Protein AF-0000000069434907 (afdb_homodimer)

Nearest 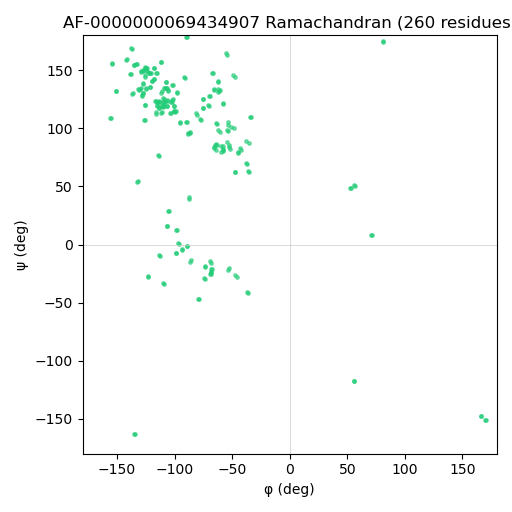PDB structures (foldseek):
  8i0w-assembly1_l  TM=5.676E-01  e=1.060E+00  Homo sapiens
  1y8c-assembly1_A  TM=4.901E-01  e=8.121E-01  Clostridium acetobutylicum ATCC 824
  2qud-assembly1_B  TM=2.904E-01  e=3.461E-01  Pseudomonas phage PP7
  4nf9-assembly2_B  TM=3.434E-01  e=2.120E+00  Homo sapiens
  7ajt-assembly1_UQ  TM=2.670E-01  e=1.244E+00  Saccharomyces cerevisiae S288C

pLDDT: mean 83.55, std 19.12, range [37.38, 98.81]

Radius of gyration: 23.55 Å; Cα contacts (8 Å, |Δi|>4): 552; chains: 2; bounding box: 62×74×70 Å

Sequence (264 aa):
MKLIIILLLALFPLCSSASNHYALVFENNTILLVLNLKCSPCDLNCANIQYQIFNKETESVISGVAKPVTTGIENNFRGYMMRNNNTFYTLIESDNENVWDMSVEEKGTQQNKDAVQKVKYQLNAIFDNGTCMKLIIILLLALFPLCSSASNHYALVFENNTILLVLNLKCSPCDLNCANIQYQIFNKETESVISGVAKPVTTGIENNFRGYMMRNNNTFYTLIESDNENVWDMSVEEKGTQQNKDAVQKVKYQLNAIFDNGTC

Solvent-accessible surface area (backbone atoms only — not comparable to full-atom values): 14812 Å² total; per-residue (Å²): 135,87,82,78,80,78,79,77,77,75,77,69,76,78,67,74,64,76,66,80,63,22,40,40,31,33,32,51,93,46,42,39,38,42,38,42,33,76,42,59,59,67,46,81,76,42,75,52,25,39,36,37,41,36,32,48,78,79,42,43,62,51,68,47,58,31,39,63,34,62,46,74,94,83,54,41,80,48,37,37,36,36,58,56,92,62,31,39,38,40,37,32,68,47,96,50,87,55,33,27,37,32,38,36,38,35,59,35,56,88,90,44,56,80,49,62,55,73,48,77,46,72,27,34,56,68,38,64,48,54,68,110,135,86,82,78,81,79,78,76,78,75,79,69,75,78,67,75,66,75,65,82,63,20,40,40,30,33,33,49,94,46,40,40,37,41,38,42,34,77,41,60,59,66,45,81,77,42,74,51,25,38,34,37,42,37,33,49,77,80,41,44,62,52,70,47,57,31,37,62,34,62,45,73,96,81,53,41,79,47,36,38,36,35,58,59,93,62,32,38,39,39,38,32,68,48,96,49,86,56,32,30,36,33,40,36,37,35,58,34,56,87,89,45,55,77,48,61,56,74,48,76,45,70,28,34,55,69,38,63,48,56,67,111

Structure (mmCIF, N/CA/C/O backbone):
data_AF-0000000069434907-model_v1
#
loop_
_entity.id
_entity.type
_entity.pdbx_description
1 polymer 'Outer membrane protein'
#
loop_
_atom_site.group_PDB
_atom_site.id
_atom_site.type_symbol
_atom_site.label_atom_id
_atom_site.label_alt_id
_atom_site.label_comp_id
_atom_site.label_asym_id
_atom_site.label_entity_id
_atom_site.label_seq_id
_atom_site.pdbx_PDB_ins_code
_atom_site.Cartn_x
_atom_site.Cartn_y
_atom_site.Cartn_z
_atom_site.occupancy
_atom_site.B_iso_or_equiv
_atom_site.auth_seq_id
_atom_site.auth_comp_id
_atom_site.auth_asym_id
_atom_site.auth_atom_id
_atom_site.pdbx_PDB_model_num
ATOM 1 N N . MET A 1 1 ? 40.594 7.516 50.344 1 40.16 1 MET A N 1
ATOM 2 C CA . MET A 1 1 ? 40.375 7.777 48.906 1 40.16 1 MET A CA 1
ATOM 3 C C . MET A 1 1 ? 39.094 7.062 48.438 1 40.16 1 MET A C 1
ATOM 5 O O . MET A 1 1 ? 39 5.84 48.531 1 40.16 1 MET A O 1
ATOM 9 N N . LYS A 1 2 ? 37.812 7.793 48.625 1 53.12 2 LYS A N 1
ATOM 10 C CA . LYS A 1 2 ? 36.469 7.398 48.219 1 53.12 2 LYS A CA 1
ATOM 11 C C . LYS A 1 2 ? 36.406 7.055 46.719 1 53.12 2 LYS A C 1
ATOM 13 O O . LYS A 1 2 ? 36.844 7.836 45.906 1 53.12 2 LYS A O 1
ATOM 18 N N . LEU A 1 3 ? 36.312 5.746 46.281 1 47.25 3 LEU A N 1
ATOM 19 C CA . LEU A 1 3 ? 36.188 5.188 44.938 1 47.25 3 LEU A CA 1
ATOM 20 C C . LEU A 1 3 ? 34.844 5.602 44.312 1 47.25 3 LEU A C 1
ATOM 22 O O . LEU A 1 3 ? 33.781 5.273 44.844 1 47.25 3 LEU A O 1
ATOM 26 N N . ILE A 1 4 ? 34.688 6.828 43.688 1 50.41 4 ILE A N 1
ATOM 27 C CA . ILE A 1 4 ? 33.562 7.277 42.906 1 50.41 4 ILE A CA 1
ATOM 28 C C . ILE A 1 4 ? 33.375 6.359 41.688 1 50.41 4 ILE A C 1
ATOM 30 O O . ILE A 1 4 ? 34.25 6.238 40.844 1 50.41 4 ILE A O 1
ATOM 34 N N . ILE A 1 5 ? 32.469 5.328 41.719 1 50.41 5 ILE A N 1
ATOM 35 C CA . ILE A 1 5 ? 31.984 4.484 40.625 1 50.41 5 ILE A CA 1
ATOM 36 C C . ILE A 1 5 ? 31.203 5.336 39.625 1 50.41 5 ILE A C 1
ATOM 38 O O . ILE A 1 5 ? 30.156 5.898 39.938 1 50.41 5 ILE A O 1
ATOM 42 N N . ILE A 1 6 ? 31.844 5.984 38.656 1 46.44 6 ILE A N 1
ATOM 43 C CA . ILE A 1 6 ? 31.188 6.648 37.531 1 46.44 6 ILE A CA 1
ATOM 44 C C . ILE A 1 6 ? 30.438 5.625 36.688 1 46.44 6 ILE A C 1
ATOM 46 O O . ILE A 1 6 ? 31.062 4.73 36.094 1 46.44 6 ILE A O 1
ATOM 50 N N . LEU A 1 7 ? 29.188 5.273 37.031 1 45.44 7 LEU A N 1
ATOM 51 C CA . LEU A 1 7 ? 28.281 4.52 36.156 1 45.44 7 LEU A CA 1
ATOM 52 C C . LEU A 1 7 ? 28.062 5.238 34.844 1 45.44 7 LEU A C 1
ATOM 54 O O . LEU A 1 7 ? 27.453 6.312 34.812 1 45.44 7 LEU A O 1
ATOM 58 N N . LEU A 1 8 ? 28.969 5.125 33.875 1 46.5 8 LEU A N 1
ATOM 59 C CA . LEU A 1 8 ? 28.781 5.582 32.5 1 46.5 8 LEU A CA 1
ATOM 60 C C . LEU A 1 8 ? 27.578 4.914 31.875 1 46.5 8 LEU A C 1
ATOM 62 O O . LEU A 1 8 ? 27.609 3.719 31.562 1 46.5 8 LEU A O 1
ATOM 66 N N . LEU A 1 9 ? 26.375 5.383 32.156 1 43.19 9 LEU A N 1
ATOM 67 C CA . LEU A 1 9 ? 25.203 4.977 31.375 1 43.19 9 LEU A CA 1
ATOM 68 C C . LEU A 1 9 ? 25.391 5.312 29.906 1 43.19 9 LEU A C 1
ATOM 70 O O . LEU A 1 9 ? 25.453 6.488 29.531 1 43.19 9 LEU A O 1
ATOM 74 N N . ALA A 1 10 ? 26.062 4.434 29.125 1 42.44 10 ALA A N 1
ATOM 75 C CA . ALA A 1 10 ? 26.109 4.531 27.656 1 42.44 10 ALA A CA 1
ATOM 76 C C . ALA A 1 10 ? 24.703 4.625 27.078 1 42.44 10 ALA A C 1
ATOM 78 O O . ALA A 1 10 ? 23.906 3.684 27.172 1 42.44 10 ALA A O 1
ATOM 79 N N . LEU A 1 11 ? 24.141 5.82 27 1 44.88 11 LEU A N 1
ATOM 80 C CA . LEU A 1 11 ? 22.953 6.023 26.188 1 44.88 11 LEU A CA 1
ATOM 81 C C . LEU A 1 11 ? 23.156 5.5 24.781 1 44.88 11 LEU A C 1
ATOM 83 O O . LEU A 1 11 ? 24 6.004 24.031 1 44.88 11 LEU A O 1
ATOM 87 N N . PHE A 1 12 ? 22.984 4.195 24.562 1 42.88 12 PHE A N 1
ATOM 88 C CA . PHE A 1 12 ? 22.906 3.666 23.203 1 42.88 12 PHE A CA 1
ATOM 89 C C . PHE A 1 12 ? 21.844 4.402 22.391 1 42.88 12 PHE A C 1
ATOM 91 O O . PHE A 1 12 ? 20.672 4.438 22.781 1 42.88 12 PHE A O 1
ATOM 98 N N . PRO A 1 13 ? 22.281 5.387 21.594 1 42.78 13 PRO A N 1
ATOM 99 C CA . PRO A 1 13 ? 21.234 5.895 20.703 1 42.78 13 PRO A CA 1
ATOM 100 C C . PRO A 1 13 ? 20.484 4.781 19.984 1 42.78 13 PRO A C 1
ATOM 102 O O . PRO A 1 13 ? 21.109 3.906 19.375 1 42.78 13 PRO A O 1
ATOM 105 N N . LEU A 1 14 ? 19.297 4.391 20.438 1 38.81 14 LEU A N 1
ATOM 106 C CA . LEU A 1 14 ? 18.422 3.652 19.547 1 38.81 14 LEU A CA 1
ATOM 107 C C . LEU A 1 14 ? 18.328 4.336 18.188 1 38.81 14 LEU A C 1
ATOM 109 O O . LEU A 1 14 ? 17.547 5.266 18 1 38.81 14 LEU A O 1
ATOM 113 N N . CYS A 1 15 ? 19.453 4.434 17.484 1 37.44 15 CYS A N 1
ATOM 114 C CA . CYS A 1 15 ? 19.266 4.754 16.062 1 37.44 15 CYS A CA 1
ATOM 115 C C . CYS A 1 15 ? 18.156 3.906 15.461 1 37.44 15 CYS A C 1
ATOM 117 O O . CYS A 1 15 ? 18.25 2.678 15.422 1 37.44 15 CYS A O 1
ATOM 119 N N . SER A 1 16 ? 16.906 4.195 15.641 1 37.56 16 SER A N 1
ATOM 120 C CA . SER A 1 16 ? 15.906 3.58 14.773 1 37.56 16 SER A CA 1
ATOM 121 C C . SER A 1 16 ? 16.422 3.443 13.344 1 37.56 16 SER A C 1
ATOM 123 O O . SER A 1 16 ? 16.641 4.445 12.656 1 37.56 16 SER A O 1
ATOM 125 N N . SER A 1 17 ? 17.406 2.555 13.125 1 39.41 17 SER A N 1
ATOM 126 C CA . SER A 1 17 ? 17.719 2.229 11.742 1 39.41 17 SER A CA 1
ATOM 127 C C . SER A 1 17 ? 16.469 2.211 10.875 1 39.41 17 SER A C 1
ATOM 129 O O . SER A 1 17 ? 15.523 1.475 11.164 1 39.41 17 SER A O 1
ATOM 131 N N . ALA A 1 18 ? 16.078 3.326 10.328 1 46.97 18 ALA A N 1
ATOM 132 C CA . ALA A 1 18 ? 15.109 3.146 9.25 1 46.97 18 ALA A CA 1
ATOM 133 C C . ALA A 1 18 ? 15.406 1.884 8.445 1 46.97 18 ALA A C 1
ATOM 135 O O . ALA A 1 18 ? 16.438 1.797 7.777 1 46.97 18 ALA A O 1
ATOM 136 N N . SER A 1 19 ? 15.336 0.661 9.039 1 50.88 19 SER A N 1
ATOM 137 C CA . SER A 1 19 ? 15.555 -0.53 8.227 1 50.88 19 SER A CA 1
ATOM 138 C C . SER A 1 19 ? 15.039 -0.331 6.805 1 50.88 19 SER A C 1
ATOM 140 O O . SER A 1 19 ? 13.969 0.24 6.602 1 50.88 19 SER A O 1
ATOM 142 N N . ASN A 1 20 ? 16 -0.232 5.914 1 62.56 20 ASN A N 1
ATOM 143 C CA . ASN A 1 20 ? 15.703 -0.129 4.492 1 62.56 20 ASN A CA 1
ATOM 144 C C . ASN A 1 20 ? 14.609 -1.105 4.07 1 62.56 20 ASN A C 1
ATOM 146 O O . ASN A 1 20 ? 14.844 -2.314 4.012 1 62.56 20 ASN A O 1
ATOM 150 N N . HIS A 1 21 ? 13.375 -0.749 4.258 1 82 21 HIS A N 1
ATOM 151 C CA . HIS A 1 21 ? 12.18 -1.522 3.932 1 82 21 HIS A CA 1
ATOM 152 C C . HIS A 1 21 ? 12.07 -1.754 2.428 1 82 21 HIS A C 1
ATOM 154 O O . HIS A 1 21 ? 12.102 -0.802 1.646 1 82 21 HIS A O 1
ATOM 160 N N . TYR A 1 22 ? 12.414 -3.053 1.964 1 92.31 22 TYR A N 1
ATOM 161 C CA . TYR A 1 22 ? 12.242 -3.383 0.555 1 92.31 22 TYR A CA 1
ATOM 162 C C . TYR A 1 22 ? 10.766 -3.598 0.228 1 92.31 22 TYR A C 1
ATOM 164 O O . TYR A 1 22 ? 10.078 -4.367 0.906 1 92.31 22 TYR A O 1
ATOM 172 N N . ALA A 1 23 ? 10.336 -2.84 -0.765 1 96.19 23 ALA A N 1
ATOM 173 C CA . ALA A 1 23 ? 8.93 -2.951 -1.144 1 96.19 23 ALA A CA 1
ATOM 174 C C . ALA A 1 23 ? 8.766 -2.939 -2.66 1 96.19 23 ALA A C 1
ATOM 176 O O . ALA A 1 23 ? 9.594 -2.379 -3.375 1 96.19 23 ALA A O 1
ATOM 177 N N . LEU A 1 24 ? 7.766 -3.668 -3.141 1 96.25 24 LEU A N 1
ATOM 178 C CA . LEU A 1 24 ? 7.316 -3.678 -4.527 1 96.25 24 LEU A CA 1
ATOM 179 C C . LEU A 1 24 ? 5.844 -3.283 -4.625 1 96.25 24 LEU A C 1
ATOM 181 O O . LEU A 1 24 ? 5.031 -3.701 -3.801 1 96.25 24 LEU A O 1
ATOM 185 N N . VAL A 1 25 ? 5.516 -2.426 -5.578 1 98.56 25 VAL A N 1
ATOM 186 C CA . VAL A 1 25 ? 4.121 -2.061 -5.809 1 98.56 25 VAL A CA 1
ATOM 187 C C . VAL A 1 25 ? 3.766 -2.268 -7.281 1 98.56 25 VAL A C 1
ATOM 189 O O . VAL A 1 25 ? 4.516 -1.856 -8.172 1 98.56 25 VAL A O 1
ATOM 192 N N . PHE A 1 26 ? 2.684 -2.943 -7.543 1 98.5 26 PHE A N 1
ATOM 193 C CA . PHE A 1 26 ? 2.152 -3.203 -8.875 1 98.5 26 PHE A CA 1
ATOM 194 C C . PHE A 1 26 ? 0.73 -2.67 -9.008 1 98.5 26 PHE A C 1
ATOM 196 O O . PHE A 1 26 ? -0.031 -2.676 -8.031 1 98.5 26 PHE A O 1
ATOM 203 N N . GLU A 1 27 ? 0.366 -2.232 -10.211 1 98.44 27 GLU A N 1
ATOM 204 C CA . GLU A 1 27 ? -1.005 -1.739 -10.297 1 98.44 27 GLU A CA 1
ATOM 205 C C . GLU A 1 27 ? -1.538 -1.849 -11.727 1 98.44 27 GLU A C 1
ATOM 207 O O . GLU A 1 27 ? -0.763 -1.96 -12.68 1 98.44 27 GLU A O 1
ATOM 212 N N . ASN A 1 28 ? -2.766 -1.918 -11.945 1 97.94 28 ASN A N 1
ATOM 213 C CA . ASN A 1 28 ? -3.537 -1.527 -13.117 1 97.94 28 ASN A CA 1
ATOM 214 C C . ASN A 1 28 ? -4.797 -0.76 -12.734 1 97.94 28 ASN A C 1
ATOM 216 O O . ASN A 1 28 ? -4.887 -0.222 -11.633 1 97.94 28 ASN A O 1
ATOM 220 N N . ASN A 1 29 ? -5.742 -0.624 -13.562 1 96.88 29 ASN A N 1
ATOM 221 C CA . ASN A 1 29 ? -6.93 0.179 -13.297 1 96.88 29 ASN A CA 1
ATOM 222 C C . ASN A 1 29 ? -7.793 -0.449 -12.203 1 96.88 29 ASN A C 1
ATOM 224 O O . ASN A 1 29 ? -8.594 0.238 -11.57 1 96.88 29 ASN A O 1
ATOM 228 N N . THR A 1 30 ? -7.656 -1.759 -11.938 1 97.56 30 THR A N 1
ATOM 229 C CA . THR A 1 30 ? -8.562 -2.49 -11.055 1 97.56 30 THR A CA 1
ATOM 230 C C . THR A 1 30 ? -7.867 -2.873 -9.758 1 97.56 30 THR A C 1
ATOM 232 O O . THR A 1 30 ? -8.484 -2.852 -8.688 1 97.56 30 THR A O 1
ATOM 235 N N . ILE A 1 31 ? -6.539 -3.143 -9.883 1 98.25 31 ILE A N 1
ATOM 236 C CA . ILE A 1 31 ? -5.832 -3.777 -8.773 1 98.25 31 ILE A CA 1
ATOM 237 C C . ILE A 1 31 ? -4.625 -2.932 -8.383 1 98.25 31 ILE A C 1
ATOM 239 O O . ILE A 1 31 ? -3.898 -2.436 -9.25 1 98.25 31 ILE A O 1
ATOM 243 N N . LEU A 1 32 ? -4.418 -2.703 -7.164 1 98.81 32 LEU A N 1
ATO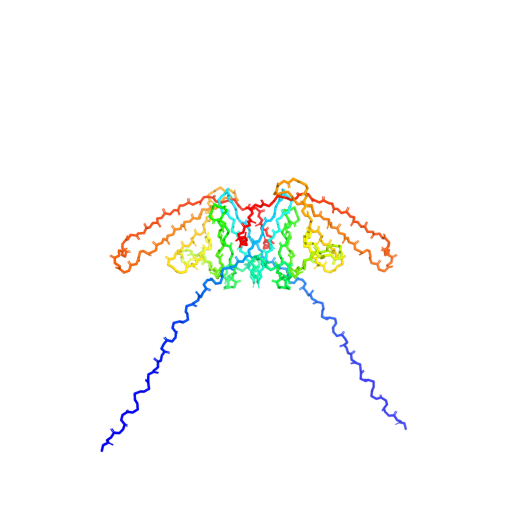M 244 C CA . LEU A 1 32 ? -3.158 -2.273 -6.562 1 98.81 32 LEU A CA 1
ATOM 245 C C . LEU A 1 32 ? -2.609 -3.346 -5.629 1 98.81 32 LEU A C 1
ATOM 247 O O . LEU A 1 32 ? -3.32 -3.82 -4.738 1 98.81 32 LEU A O 1
ATOM 251 N N . LEU A 1 33 ? -1.373 -3.838 -5.863 1 98.81 33 LEU A N 1
ATOM 252 C CA . LEU A 1 33 ? -0.695 -4.844 -5.059 1 98.81 33 LEU A CA 1
ATOM 253 C C . LEU A 1 33 ? 0.554 -4.266 -4.402 1 98.81 33 LEU A C 1
ATOM 255 O O . LEU A 1 33 ? 1.423 -3.721 -5.082 1 98.81 33 LEU A O 1
ATOM 259 N N . VAL A 1 34 ? 0.601 -4.273 -3.107 1 98.62 34 VAL A N 1
ATOM 260 C CA . VAL A 1 34 ? 1.78 -3.869 -2.35 1 98.62 34 VAL A CA 1
ATOM 261 C C . VAL A 1 34 ? 2.432 -5.098 -1.718 1 98.62 34 VAL A C 1
ATOM 263 O O . VAL A 1 34 ? 1.771 -5.871 -1.02 1 98.62 34 VAL A O 1
ATOM 266 N N . LEU A 1 35 ? 3.711 -5.344 -1.999 1 97.31 35 LEU A N 1
ATOM 267 C CA . LEU A 1 35 ? 4.531 -6.363 -1.354 1 97.31 35 LEU A CA 1
ATOM 268 C C . LEU A 1 35 ? 5.594 -5.723 -0.463 1 97.31 35 LEU A C 1
ATOM 270 O O . LEU A 1 35 ? 6.367 -4.879 -0.919 1 97.31 35 LEU A O 1
ATOM 274 N N . ASN A 1 36 ? 5.539 -6.027 0.791 1 96.44 36 ASN A N 1
ATOM 275 C CA . ASN A 1 36 ? 6.578 -5.633 1.734 1 96.44 36 ASN A CA 1
ATOM 276 C C . ASN A 1 36 ? 7.488 -6.805 2.09 1 96.44 36 ASN A C 1
ATOM 278 O O . ASN A 1 36 ? 7.047 -7.766 2.725 1 96.44 36 ASN A O 1
ATOM 282 N N . LEU A 1 37 ? 8.672 -6.664 1.667 1 93.88 37 LEU A N 1
ATOM 283 C CA . LEU A 1 37 ? 9.641 -7.738 1.896 1 93.88 37 LEU A CA 1
ATOM 284 C C . LEU A 1 37 ? 10.547 -7.41 3.074 1 93.88 37 LEU A C 1
ATOM 286 O O . LEU A 1 37 ? 11.242 -6.395 3.061 1 93.88 37 LEU A O 1
ATOM 290 N N . LYS A 1 38 ? 10.461 -8.172 4.105 1 89.81 38 LYS A N 1
ATOM 291 C CA . LYS A 1 38 ? 11.289 -7.969 5.285 1 89.81 38 LYS A CA 1
ATOM 292 C C . LYS A 1 38 ? 12.625 -8.695 5.152 1 89.81 38 LYS A C 1
ATOM 294 O O . LYS A 1 38 ? 13.031 -9.438 6.051 1 89.81 38 LYS A O 1
ATOM 299 N N . CYS A 1 39 ? 13.148 -8.672 4.012 1 87.12 39 CYS A N 1
ATOM 300 C CA . CYS A 1 39 ? 14.445 -9.25 3.686 1 87.12 39 CYS A CA 1
ATOM 301 C C . CYS A 1 39 ? 15.25 -8.312 2.787 1 87.12 39 CYS A C 1
ATOM 303 O O . CYS A 1 39 ? 14.719 -7.309 2.305 1 87.12 39 CYS A O 1
ATOM 305 N N . SER A 1 40 ? 16.531 -8.672 2.652 1 81.5 40 SER A N 1
ATOM 306 C CA . SER A 1 40 ? 17.359 -7.941 1.703 1 81.5 40 SER A CA 1
ATOM 307 C C . SER A 1 40 ? 16.828 -8.094 0.279 1 81.5 40 SER A C 1
ATOM 309 O O . SER A 1 40 ? 16.344 -9.156 -0.098 1 81.5 40 SER A O 1
ATOM 311 N N . PRO A 1 41 ? 16.906 -6.926 -0.499 1 77.31 41 PRO A N 1
ATOM 312 C CA . PRO A 1 41 ? 16.453 -6.996 -1.888 1 77.31 41 PRO A CA 1
ATOM 313 C C . PRO A 1 41 ? 17.125 -8.125 -2.674 1 77.31 41 PRO A C 1
ATOM 315 O O . PRO A 1 41 ? 16.562 -8.625 -3.648 1 77.31 41 PRO A O 1
ATOM 318 N N . CYS A 1 42 ? 18.234 -8.57 -2.244 1 79.62 42 CYS A N 1
ATOM 319 C CA . CYS A 1 42 ? 18.969 -9.562 -3.016 1 79.62 42 CYS A CA 1
ATOM 320 C C . CYS A 1 42 ? 18.672 -10.977 -2.518 1 79.62 42 CYS A C 1
ATOM 322 O O . CYS A 1 42 ? 19.172 -11.953 -3.082 1 79.62 42 CYS A O 1
ATOM 324 N N . ASP A 1 43 ? 17.828 -11.102 -1.525 1 83.31 43 ASP A N 1
ATOM 325 C CA . ASP A 1 43 ? 17.469 -12.414 -0.99 1 83.31 43 ASP A CA 1
ATOM 326 C C . ASP A 1 43 ? 16.266 -13 -1.746 1 83.31 43 ASP A C 1
ATOM 328 O O . ASP A 1 43 ? 15.117 -12.719 -1.408 1 83.31 43 ASP A O 1
ATOM 332 N N . LEU A 1 44 ? 16.531 -13.82 -2.707 1 77.44 44 LEU A N 1
ATOM 333 C CA . LEU A 1 44 ? 15.5 -14.406 -3.557 1 77.44 44 LEU A CA 1
ATOM 334 C C . LEU A 1 44 ? 14.656 -15.406 -2.771 1 77.44 44 LEU A C 1
ATOM 336 O O . LEU A 1 44 ? 13.586 -15.812 -3.23 1 77.44 44 LEU A O 1
ATOM 340 N N . ASN A 1 45 ? 15.141 -15.82 -1.579 1 79.69 45 ASN A N 1
ATOM 341 C CA . ASN A 1 45 ? 14.414 -16.766 -0.745 1 79.69 45 ASN A CA 1
ATOM 342 C C . ASN A 1 45 ? 13.781 -16.094 0.46 1 79.69 45 ASN A C 1
ATOM 344 O O . ASN A 1 45 ? 13.602 -16.703 1.511 1 79.69 45 ASN A O 1
ATOM 348 N N . CYS A 1 46 ? 13.469 -14.883 0.273 1 85.19 46 CYS A N 1
ATOM 349 C CA . CYS A 1 46 ? 12.852 -14.156 1.379 1 85.19 46 CYS A CA 1
ATOM 350 C C . CYS A 1 46 ? 11.57 -14.844 1.826 1 85.19 46 CYS A C 1
ATOM 352 O O . CYS A 1 46 ? 10.641 -15.023 1.029 1 85.19 46 CYS A O 1
ATOM 354 N N . ALA A 1 47 ? 11.516 -15.219 3.029 1 82.44 47 ALA A N 1
ATOM 355 C CA . ALA A 1 47 ? 10.359 -15.945 3.545 1 82.44 47 ALA A CA 1
ATOM 356 C C . ALA A 1 47 ? 9.406 -15.008 4.285 1 82.44 47 ALA A C 1
ATOM 358 O O . ALA A 1 47 ? 8.32 -15.422 4.703 1 82.44 47 ALA A O 1
ATOM 359 N N . ASN A 1 48 ? 9.727 -13.797 4.512 1 93.19 48 ASN A N 1
ATOM 360 C CA . ASN A 1 48 ? 8.883 -12.859 5.246 1 93.19 48 ASN A CA 1
ATOM 361 C C . ASN A 1 48 ? 8.383 -11.734 4.348 1 93.19 48 ASN A C 1
ATOM 363 O O . ASN A 1 48 ? 8.938 -10.633 4.352 1 93.19 48 ASN A O 1
ATOM 367 N N . ILE A 1 49 ? 7.422 -12.117 3.566 1 95.81 49 ILE A N 1
ATOM 368 C CA . ILE A 1 49 ? 6.812 -11.164 2.646 1 95.81 49 ILE A CA 1
ATOM 369 C C . ILE A 1 49 ? 5.344 -10.953 3.014 1 95.81 49 ILE A C 1
ATOM 371 O O . ILE A 1 49 ? 4.602 -11.922 3.195 1 95.81 49 ILE A 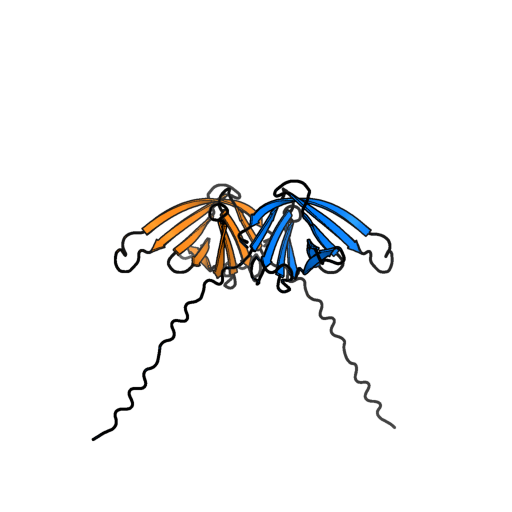O 1
ATOM 375 N N . GLN A 1 50 ? 4.938 -9.703 3.273 1 96.88 50 GLN A N 1
ATOM 376 C CA . GLN A 1 50 ? 3.537 -9.352 3.486 1 96.88 50 GLN A CA 1
ATOM 377 C C . GLN A 1 50 ? 2.934 -8.719 2.238 1 96.88 50 GLN A C 1
ATOM 379 O O . GLN A 1 50 ? 3.582 -7.906 1.571 1 96.88 50 GLN A O 1
ATOM 384 N N . TYR A 1 51 ? 1.686 -9.133 1.916 1 97.81 51 TYR A N 1
ATOM 385 C CA . TYR A 1 51 ? 1.036 -8.508 0.769 1 97.81 51 TYR A CA 1
ATOM 386 C C . TYR A 1 51 ? -0.231 -7.777 1.191 1 97.81 51 TYR A C 1
ATOM 388 O O . TYR A 1 51 ? -0.841 -8.117 2.209 1 97.81 51 TYR A O 1
ATOM 396 N N . GLN A 1 52 ? -0.59 -6.766 0.481 1 98.12 52 GLN A N 1
ATOM 397 C CA . GLN A 1 52 ? -1.927 -6.18 0.432 1 98.12 52 GLN A CA 1
ATOM 398 C C . GLN A 1 52 ? -2.414 -6.043 -1.008 1 98.12 52 GLN A C 1
ATOM 400 O O . GLN A 1 52 ? -1.684 -5.551 -1.871 1 98.12 52 GLN A O 1
ATOM 405 N N . ILE A 1 53 ? -3.584 -6.535 -1.283 1 98.31 53 ILE A N 1
ATOM 406 C CA . ILE A 1 53 ? -4.223 -6.363 -2.584 1 98.31 53 ILE A CA 1
ATOM 407 C C . ILE A 1 53 ? -5.473 -5.5 -2.436 1 98.31 53 ILE A C 1
ATOM 409 O O . ILE A 1 53 ? -6.387 -5.84 -1.68 1 98.31 53 ILE A O 1
ATOM 413 N N . PHE A 1 54 ? -5.457 -4.371 -3.07 1 98.06 54 PHE A N 1
ATOM 414 C CA . PHE A 1 54 ? -6.594 -3.457 -3.125 1 98.06 54 PHE A CA 1
ATOM 415 C C . PHE A 1 54 ? -7.363 -3.629 -4.43 1 98.06 54 PHE A C 1
ATOM 417 O O . PHE A 1 54 ? -6.805 -3.455 -5.516 1 98.06 54 PHE A O 1
ATOM 424 N N . ASN A 1 55 ? -8.586 -4.082 -4.367 1 97.5 55 ASN A N 1
ATOM 425 C CA . ASN A 1 55 ? -9.461 -4.105 -5.531 1 97.5 55 ASN A CA 1
ATOM 426 C C . ASN A 1 55 ? -10.266 -2.812 -5.656 1 97.5 55 ASN A C 1
ATOM 428 O O . ASN A 1 55 ? -11.195 -2.58 -4.887 1 97.5 55 ASN A O 1
ATOM 432 N N . LYS A 1 56 ? -9.852 -2.027 -6.59 1 96.94 56 LYS A N 1
ATOM 433 C CA . LYS A 1 56 ? -10.414 -0.691 -6.754 1 96.94 56 LYS A CA 1
ATOM 434 C C . LYS A 1 56 ? -11.867 -0.764 -7.227 1 96.94 56 LYS A C 1
ATOM 436 O O . LYS A 1 56 ? -12.641 0.17 -7.008 1 96.94 56 LYS A O 1
ATOM 441 N N . GLU A 1 57 ? -12.234 -1.827 -7.84 1 95 57 GLU A N 1
ATOM 442 C CA . GLU A 1 57 ? -13.586 -1.995 -8.367 1 95 57 GLU A CA 1
ATOM 443 C C . GLU A 1 57 ? -14.562 -2.379 -7.262 1 95 57 GLU A C 1
ATOM 445 O O . GLU A 1 57 ? -15.633 -1.782 -7.141 1 95 57 GLU A O 1
ATOM 450 N N . THR A 1 58 ? -14.219 -3.309 -6.445 1 93.44 58 THR A N 1
ATOM 451 C CA . THR A 1 58 ? -15.125 -3.785 -5.406 1 93.44 58 THR A CA 1
ATOM 452 C C . THR A 1 58 ? -14.883 -3.037 -4.094 1 93.44 58 THR A C 1
ATOM 454 O O . THR A 1 58 ? -15.586 -3.262 -3.109 1 93.44 58 THR A O 1
ATOM 457 N N . GLU A 1 59 ? -13.82 -2.125 -4.113 1 92.81 59 GLU A N 1
ATOM 458 C CA . GLU A 1 59 ? -13.43 -1.394 -2.91 1 92.81 59 GLU A CA 1
ATOM 459 C C . GLU A 1 59 ? -13.195 -2.342 -1.738 1 92.81 59 GLU A C 1
ATOM 461 O O . GLU A 1 59 ? -13.727 -2.137 -0.647 1 92.81 59 GLU A O 1
ATOM 466 N N . SER A 1 60 ? -12.438 -3.359 -1.98 1 94.69 60 SER A N 1
ATOM 467 C CA . SER A 1 60 ? -12.062 -4.328 -0.956 1 94.69 60 SER A CA 1
ATOM 468 C C . SER A 1 60 ? -10.547 -4.48 -0.866 1 94.69 60 SER A C 1
ATOM 470 O O . SER A 1 60 ? -9.836 -4.234 -1.841 1 94.69 60 SER A O 1
ATOM 472 N N . VAL A 1 61 ? -10.133 -4.828 0.274 1 96 61 VAL A N 1
ATOM 473 C CA . VAL A 1 61 ? -8.711 -5.043 0.484 1 96 61 VAL A CA 1
ATOM 474 C C . VAL A 1 61 ? -8.484 -6.367 1.209 1 96 61 VAL A C 1
ATOM 476 O O . VAL A 1 61 ? -9.234 -6.711 2.129 1 96 61 VAL A O 1
ATOM 479 N N . ILE A 1 62 ? -7.543 -7.188 0.747 1 96.06 62 ILE A N 1
ATOM 480 C CA . ILE A 1 62 ? -7.113 -8.414 1.416 1 96.06 62 ILE A CA 1
ATOM 481 C C . ILE A 1 62 ? -5.621 -8.336 1.722 1 96.06 62 ILE A C 1
ATOM 483 O O . ILE A 1 62 ? -4.879 -7.625 1.043 1 96.06 62 ILE A O 1
ATOM 487 N N . SER A 1 63 ? -5.211 -8.914 2.742 1 96.62 63 SER A N 1
ATOM 488 C CA . SER A 1 63 ? -3.812 -8.906 3.158 1 96.62 63 SER A CA 1
ATOM 489 C C . SER A 1 63 ? -3.402 -10.258 3.738 1 96.62 63 SER A C 1
ATOM 491 O O . SER A 1 63 ? -4.254 -11.062 4.109 1 96.62 63 SER A O 1
ATOM 493 N N . GLY A 1 64 ? -2.137 -10.547 3.764 1 96.19 64 GLY A N 1
ATOM 494 C CA . GLY A 1 64 ? -1.583 -11.781 4.285 1 96.19 64 GLY A CA 1
ATOM 495 C C . GLY A 1 64 ? -0.106 -11.953 3.982 1 96.19 64 GLY A C 1
ATOM 496 O O . GLY A 1 64 ? 0.63 -10.969 3.889 1 96.19 64 GLY A O 1
ATOM 497 N N . VAL A 1 65 ? 0.289 -13.195 3.869 1 96.69 65 VAL A N 1
ATOM 498 C CA . VAL A 1 65 ? 1.688 -13.523 3.623 1 96.69 65 VAL A CA 1
ATOM 499 C C . VAL A 1 65 ? 1.86 -14.016 2.186 1 96.69 65 VAL A C 1
ATOM 501 O O . VAL A 1 65 ? 0.983 -14.695 1.646 1 96.69 65 VAL A O 1
ATOM 504 N N . ALA A 1 66 ? 2.969 -13.57 1.579 1 97.06 66 ALA A N 1
ATOM 505 C CA . ALA A 1 66 ? 3.328 -14.031 0.239 1 97.06 66 ALA A CA 1
ATOM 506 C C . ALA A 1 66 ? 4.59 -14.891 0.272 1 97.06 66 ALA A C 1
ATOM 508 O O . ALA A 1 66 ? 5.352 -14.844 1.238 1 97.06 66 ALA A O 1
ATOM 509 N N . LYS A 1 67 ? 4.734 -15.711 -0.729 1 95 67 LYS A N 1
ATOM 510 C CA . LYS A 1 67 ? 5.918 -16.547 -0.891 1 95 67 LYS A CA 1
ATOM 511 C C . LYS A 1 67 ? 6.508 -16.406 -2.289 1 95 67 LYS A C 1
ATOM 513 O O . LYS A 1 67 ? 5.777 -16.203 -3.26 1 95 67 LYS A O 1
ATOM 518 N N . PRO A 1 68 ? 7.824 -16.547 -2.361 1 93.5 68 PRO A N 1
ATOM 519 C CA . PRO A 1 68 ? 8.406 -16.547 -3.705 1 93.5 68 PRO A CA 1
ATOM 520 C C . PRO A 1 68 ? 7.996 -17.75 -4.535 1 93.5 68 PRO A C 1
ATOM 522 O O . PRO A 1 68 ? 7.758 -18.828 -3.98 1 93.5 68 PRO A O 1
ATOM 525 N N . VAL A 1 69 ? 7.883 -17.578 -5.816 1 93.94 69 VAL A N 1
ATOM 526 C CA . VAL A 1 69 ? 7.691 -18.656 -6.781 1 93.94 69 VAL A CA 1
ATOM 527 C C . VAL A 1 69 ? 9.008 -18.938 -7.496 1 93.94 69 VAL A C 1
ATOM 529 O O . VAL A 1 69 ? 9.602 -18.062 -8.117 1 93.94 69 VAL A O 1
ATOM 532 N N . THR A 1 70 ? 9.438 -20.156 -7.395 1 91.25 70 THR A N 1
ATOM 533 C CA . THR A 1 70 ? 10.664 -20.562 -8.07 1 91.25 70 THR A CA 1
ATOM 534 C C . THR A 1 70 ? 10.398 -21.766 -8.984 1 91.25 70 THR A C 1
ATOM 536 O O . THR A 1 70 ? 9.422 -22.5 -8.789 1 91.25 70 THR A O 1
ATOM 539 N N . THR A 1 71 ? 11.227 -21.812 -10.078 1 89.69 71 THR A N 1
ATOM 540 C CA . THR A 1 71 ? 11.047 -22.922 -11.016 1 89.69 71 THR A CA 1
ATOM 541 C C . THR A 1 71 ? 12.383 -23.547 -11.383 1 89.69 71 THR A C 1
ATOM 543 O O . THR A 1 71 ? 13.43 -22.906 -11.281 1 89.69 71 THR A O 1
ATOM 546 N N . GLY A 1 72 ? 12.266 -24.812 -11.781 1 88.94 72 GLY A N 1
ATOM 547 C CA . GLY A 1 72 ? 13.43 -25.531 -12.289 1 88.94 72 GLY A CA 1
ATOM 548 C C . GLY A 1 72 ? 14.32 -26.078 -11.188 1 88.94 72 GLY A C 1
ATOM 549 O O . GLY A 1 72 ? 14.086 -25.812 -10.008 1 88.94 72 GLY A O 1
ATOM 550 N N . ILE A 1 73 ? 15.359 -26.859 -11.508 1 88.94 73 ILE A N 1
ATOM 551 C CA . ILE A 1 73 ? 16.312 -27.484 -10.594 1 88.94 73 ILE A CA 1
ATOM 552 C C . ILE A 1 73 ? 17.188 -26.406 -9.945 1 88.94 73 ILE A C 1
ATOM 554 O O . ILE A 1 73 ? 17.578 -26.547 -8.781 1 88.94 73 ILE A O 1
ATOM 558 N N . GLU A 1 74 ? 17.359 -25.281 -10.578 1 87.56 74 GLU A N 1
ATOM 559 C CA . GLU A 1 74 ? 18.188 -24.188 -10.109 1 87.56 74 GLU A CA 1
ATOM 560 C C . GLU A 1 74 ? 17.406 -23.219 -9.227 1 87.56 74 GLU A C 1
ATOM 562 O O . GLU A 1 74 ? 17.953 -22.266 -8.695 1 87.56 74 GLU A O 1
ATOM 567 N N . ASN A 1 75 ? 16.125 -23.422 -9 1 86.81 75 ASN A N 1
ATOM 568 C CA . ASN A 1 75 ? 15.258 -22.562 -8.195 1 86.81 75 ASN A CA 1
ATOM 569 C C . ASN A 1 75 ? 15.273 -21.125 -8.695 1 86.81 75 ASN A C 1
ATOM 571 O O . ASN A 1 75 ? 15.461 -20.188 -7.91 1 86.81 75 ASN A O 1
ATOM 575 N N . ASN A 1 76 ? 15.039 -21.031 -9.969 1 89.31 76 ASN A N 1
ATOM 576 C CA . ASN A 1 76 ? 14.992 -19.703 -10.57 1 89.31 76 ASN A CA 1
ATOM 577 C C . ASN A 1 76 ? 13.758 -18.922 -10.117 1 89.31 76 ASN A C 1
ATOM 579 O O . ASN A 1 76 ? 12.633 -19.422 -10.234 1 89.31 76 ASN A O 1
ATOM 583 N N . PHE A 1 77 ? 14.031 -17.719 -9.625 1 91.19 77 PHE A N 1
ATOM 584 C CA . PHE A 1 77 ? 12.938 -16.859 -9.18 1 91.19 77 PHE A CA 1
ATOM 585 C C . PHE A 1 77 ? 12.055 -16.453 -10.359 1 91.19 77 PHE A C 1
ATOM 587 O O . PHE A 1 77 ? 12.562 -16.031 -11.398 1 91.19 77 PHE A O 1
ATOM 594 N N . ARG A 1 78 ? 10.703 -16.578 -10.164 1 92.56 78 ARG A N 1
ATOM 595 C CA . ARG A 1 78 ? 9.773 -16.188 -11.227 1 92.56 78 ARG A CA 1
ATOM 596 C C . ARG A 1 78 ? 8.789 -15.133 -10.734 1 92.56 78 ARG A C 1
ATOM 598 O O . ARG A 1 78 ? 8.234 -14.375 -11.531 1 92.56 78 ARG A O 1
ATOM 605 N N . GLY A 1 79 ? 8.523 -15.141 -9.445 1 95.56 79 GLY A N 1
ATOM 606 C CA . GLY A 1 79 ? 7.512 -14.219 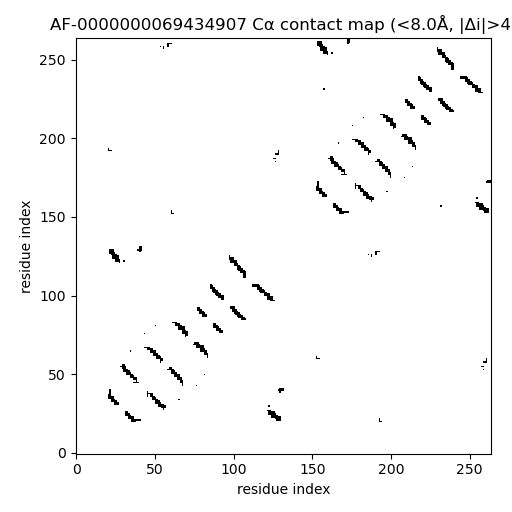-8.945 1 95.56 79 GLY A CA 1
ATOM 607 C C . GLY A 1 79 ? 7.059 -14.539 -7.531 1 95.56 79 GLY A C 1
ATOM 608 O O . GLY A 1 79 ? 7.863 -14.969 -6.699 1 95.56 79 GLY A O 1
ATOM 609 N N . TYR A 1 80 ? 5.785 -14.25 -7.258 1 96.56 80 TYR A N 1
ATOM 610 C CA . TYR A 1 80 ? 5.238 -14.383 -5.914 1 96.56 80 TYR A CA 1
ATOM 611 C C . TYR A 1 80 ? 3.871 -15.055 -5.945 1 96.56 80 TYR A C 1
ATOM 613 O O . TYR A 1 80 ? 3.123 -14.914 -6.914 1 96.56 80 TYR A O 1
ATOM 621 N N . MET A 1 81 ? 3.549 -15.68 -4.844 1 97.19 81 MET A N 1
ATOM 622 C CA . MET A 1 81 ? 2.24 -16.297 -4.652 1 97.19 81 MET A CA 1
ATOM 623 C C . MET A 1 81 ? 1.619 -15.859 -3.33 1 97.19 81 MET A C 1
ATOM 625 O O . MET A 1 81 ? 2.307 -15.789 -2.311 1 97.19 81 MET A O 1
ATOM 629 N N . MET A 1 82 ? 0.347 -15.516 -3.414 1 97.5 82 MET A N 1
ATOM 630 C CA . MET A 1 82 ? -0.461 -15.125 -2.262 1 97.5 82 MET A CA 1
ATOM 631 C C . MET A 1 82 ? -1.717 -15.984 -2.162 1 97.5 82 MET A C 1
ATOM 633 O O . MET A 1 82 ? -2.24 -16.453 -3.178 1 97.5 82 MET A O 1
ATOM 637 N N . ARG A 1 83 ? -2.133 -16.109 -0.96 1 96.31 83 ARG A N 1
ATOM 638 C CA . ARG A 1 83 ? -3.361 -16.875 -0.747 1 96.31 83 ARG A CA 1
ATOM 639 C C . ARG A 1 83 ? -4.273 -16.156 0.25 1 96.31 83 ARG A C 1
ATOM 641 O O . ARG A 1 83 ? -3.818 -15.703 1.3 1 96.31 83 ARG A O 1
ATOM 648 N N . ASN A 1 84 ? -5.504 -16.047 -0.189 1 95.25 84 ASN A N 1
ATOM 649 C CA . ASN A 1 84 ? -6.574 -15.594 0.694 1 95.25 84 ASN A CA 1
ATOM 650 C C . ASN A 1 84 ? -7.742 -16.578 0.708 1 95.25 84 ASN A C 1
ATOM 652 O O . ASN A 1 84 ? -8.508 -16.656 -0.255 1 95.25 84 ASN A O 1
ATOM 656 N N . ASN A 1 85 ? -7.852 -17.297 1.842 1 92.5 85 ASN A N 1
ATOM 657 C CA . ASN A 1 85 ? -8.844 -18.359 1.922 1 92.5 85 ASN A CA 1
ATOM 658 C C . ASN A 1 85 ? -8.664 -19.375 0.791 1 92.5 85 ASN A C 1
ATOM 660 O O . ASN A 1 85 ? -7.598 -19.969 0.642 1 92.5 85 ASN A O 1
ATOM 664 N N . ASN A 1 86 ? -9.711 -19.531 -0.136 1 92.25 86 ASN A N 1
ATOM 665 C CA . ASN A 1 86 ? -9.648 -20.531 -1.191 1 92.25 86 ASN A CA 1
ATOM 666 C C . ASN A 1 86 ? -9.195 -19.938 -2.518 1 92.25 86 ASN A C 1
ATOM 668 O O . ASN A 1 86 ? -9.281 -20.578 -3.562 1 92.25 86 ASN A O 1
ATOM 672 N N . THR A 1 87 ? -8.703 -18.734 -2.441 1 95.06 87 THR A N 1
ATOM 673 C CA . THR A 1 87 ? -8.289 -18.062 -3.662 1 95.06 87 THR A CA 1
ATOM 674 C C . THR A 1 87 ? -6.773 -17.906 -3.703 1 95.06 87 THR A C 1
ATOM 676 O O . THR A 1 87 ? -6.164 -17.453 -2.732 1 95.06 87 THR A O 1
ATOM 679 N N . PHE A 1 88 ? -6.16 -18.266 -4.836 1 96.56 88 PHE A N 1
ATOM 680 C CA . PHE A 1 88 ? -4.727 -18.141 -5.051 1 96.56 88 PHE A CA 1
ATOM 681 C C . PHE A 1 88 ? -4.422 -17.031 -6.051 1 96.56 88 PHE A C 1
ATOM 683 O O . PHE A 1 88 ? -5.062 -16.938 -7.098 1 96.56 88 PHE A O 1
ATOM 690 N N . TYR A 1 89 ? -3.451 -16.219 -5.703 1 97.94 89 TYR A N 1
ATOM 691 C CA . TYR A 1 89 ? -2.938 -15.156 -6.562 1 97.94 89 TYR A CA 1
ATOM 692 C C . TYR A 1 89 ? -1.48 -15.414 -6.934 1 97.94 89 TYR A C 1
ATOM 694 O O . TYR A 1 89 ? -0.603 -15.398 -6.066 1 97.94 89 TYR A O 1
ATOM 702 N N . THR A 1 90 ? -1.215 -15.664 -8.18 1 97.94 90 THR A N 1
ATOM 703 C CA . THR A 1 90 ? 0.148 -15.898 -8.641 1 97.94 90 THR A CA 1
ATOM 704 C C . THR A 1 90 ? 0.628 -14.758 -9.531 1 97.94 90 THR A C 1
ATOM 706 O O . THR A 1 90 ? 0.035 -14.477 -10.57 1 97.94 90 THR A O 1
ATOM 709 N N . LEU A 1 91 ? 1.654 -14.078 -9.148 1 98.38 91 LEU A N 1
ATOM 710 C CA . LEU A 1 91 ? 2.264 -12.961 -9.859 1 98.38 91 LEU A CA 1
ATOM 711 C C . LEU A 1 91 ? 3.59 -13.375 -10.492 1 98.38 91 LEU A C 1
ATOM 713 O O . LEU A 1 91 ? 4.535 -13.727 -9.781 1 98.38 91 LEU A O 1
ATOM 717 N N . ILE A 1 92 ? 3.65 -13.273 -11.836 1 97.19 92 ILE A N 1
ATOM 718 C CA . ILE A 1 92 ? 4.832 -13.734 -12.57 1 97.19 92 ILE A CA 1
ATOM 719 C C . ILE A 1 92 ? 5.332 -12.617 -13.484 1 97.19 92 ILE A C 1
ATOM 721 O O . ILE A 1 92 ? 4.535 -11.93 -14.125 1 97.19 92 ILE A O 1
ATOM 725 N N . GLU A 1 93 ? 6.617 -12.477 -13.531 1 94.19 93 GLU A N 1
ATOM 726 C CA . GLU A 1 93 ? 7.203 -11.5 -14.445 1 94.19 93 GLU A CA 1
ATOM 727 C C . GLU A 1 93 ? 6.875 -11.836 -15.898 1 94.19 93 GLU A C 1
ATOM 729 O O . GLU A 1 93 ? 6.926 -13 -16.297 1 94.19 93 GLU A O 1
ATOM 734 N N . SER A 1 94 ? 6.457 -10.797 -16.609 1 94.38 94 SER A N 1
ATOM 735 C CA . SER A 1 94 ? 6.184 -10.977 -18.031 1 94.38 94 SER A CA 1
ATOM 736 C C . SER A 1 94 ? 7.43 -10.703 -18.875 1 94.38 94 SER A C 1
ATOM 738 O O . SER A 1 94 ? 8.5 -10.406 -18.328 1 94.38 94 SER A O 1
ATOM 740 N N . ASP A 1 95 ? 7.289 -10.875 -20.219 1 90.88 95 ASP A N 1
ATOM 741 C CA . ASP A 1 95 ? 8.406 -10.625 -21.125 1 90.88 95 ASP A CA 1
ATOM 742 C C . ASP A 1 95 ? 8.656 -9.125 -21.281 1 90.88 95 ASP A C 1
ATOM 744 O O . ASP A 1 95 ? 9.742 -8.711 -21.688 1 90.88 95 ASP A O 1
ATOM 748 N N . ASN A 1 96 ? 7.688 -8.32 -20.953 1 92.19 96 ASN A N 1
ATOM 749 C CA . ASN A 1 96 ? 7.793 -6.867 -21.062 1 92.19 96 ASN A CA 1
ATOM 750 C C . ASN A 1 96 ? 8.305 -6.242 -19.766 1 92.19 96 ASN A C 1
ATOM 752 O O . ASN A 1 96 ? 7.926 -6.672 -18.672 1 92.19 96 ASN A O 1
ATOM 756 N N . GLU A 1 97 ? 9.094 -5.234 -19.969 1 91.31 97 GLU A N 1
ATOM 757 C CA . GLU A 1 97 ? 9.672 -4.555 -18.812 1 91.31 97 GLU A CA 1
ATOM 758 C C . GLU A 1 97 ? 8.594 -3.941 -17.922 1 91.31 97 GLU A C 1
ATOM 760 O O . GLU A 1 97 ? 7.633 -3.352 -18.422 1 91.31 97 GLU A O 1
ATOM 765 N N . ASN A 1 98 ? 8.641 -4.141 -16.719 1 94.06 98 ASN A N 1
ATOM 766 C CA . ASN A 1 98 ? 7.82 -3.543 -15.664 1 94.06 98 ASN A CA 1
ATOM 767 C C . ASN A 1 98 ? 6.383 -4.055 -15.719 1 94.06 98 ASN A C 1
ATOM 769 O O . ASN A 1 98 ? 5.48 -3.453 -15.125 1 94.06 98 ASN A O 1
ATOM 773 N N . VAL A 1 99 ? 6.16 -5.066 -16.578 1 97.56 99 VAL A N 1
ATOM 774 C CA . VAL A 1 99 ? 4.836 -5.668 -16.656 1 97.56 99 VAL A CA 1
ATOM 775 C C . VAL A 1 99 ? 4.852 -7.051 -16.016 1 97.56 99 VAL A C 1
ATOM 777 O O . VAL A 1 99 ? 5.789 -7.828 -16.219 1 97.56 99 VAL A O 1
ATOM 780 N N . TRP A 1 100 ? 3.883 -7.32 -15.227 1 97.94 100 TRP A N 1
ATOM 781 C CA . TRP A 1 100 ? 3.742 -8.609 -14.562 1 97.94 100 TRP A CA 1
ATOM 782 C C . TRP A 1 100 ? 2.359 -9.203 -14.805 1 97.94 100 TRP A C 1
ATOM 784 O O . TRP A 1 100 ? 1.382 -8.469 -14.969 1 97.94 100 TRP A O 1
ATOM 794 N N . ASP A 1 101 ? 2.316 -10.453 -14.812 1 98 101 ASP A N 1
ATOM 795 C CA . ASP A 1 101 ? 1.058 -11.164 -15 1 98 101 ASP A CA 1
ATOM 796 C C . ASP A 1 101 ? 0.571 -11.781 -13.695 1 98 101 ASP A C 1
ATOM 798 O O . ASP A 1 101 ? 1.297 -12.547 -13.055 1 98 101 ASP A O 1
ATOM 802 N N . MET A 1 102 ? -0.632 -11.438 -13.32 1 98 102 MET A N 1
ATOM 803 C CA . MET A 1 102 ? -1.233 -12.047 -12.133 1 98 102 MET A CA 1
ATOM 804 C C . MET A 1 102 ? -2.377 -12.977 -12.523 1 98 102 MET A C 1
ATOM 806 O O . MET A 1 102 ? -3.273 -12.586 -13.273 1 98 102 MET A O 1
ATOM 810 N N . SER A 1 103 ? -2.312 -14.172 -12.086 1 97.12 103 SER A N 1
ATOM 811 C CA . SER A 1 103 ? -3.404 -15.125 -12.227 1 97.12 103 SER A CA 1
ATOM 812 C C . SER A 1 103 ? -4.117 -15.352 -10.898 1 97.12 103 SER A C 1
ATOM 814 O O . SER A 1 103 ? -3.475 -15.492 -9.859 1 97.12 103 SER A O 1
ATOM 816 N N . VAL A 1 104 ? -5.441 -15.305 -10.961 1 96.69 104 VAL A N 1
ATOM 817 C CA . VAL A 1 104 ? -6.277 -15.547 -9.789 1 96.69 104 VAL A CA 1
ATOM 818 C C . VAL A 1 104 ? -7.078 -16.828 -9.977 1 96.69 104 VAL A C 1
ATOM 820 O O . VAL A 1 104 ? -7.809 -16.969 -10.961 1 96.69 104 VAL A O 1
ATOM 823 N N . GLU A 1 105 ? -6.918 -17.719 -9.062 1 94.94 105 GLU A N 1
ATOM 824 C CA . GLU A 1 105 ? -7.598 -19 -9.125 1 94.94 105 GLU A CA 1
ATOM 825 C C . GLU A 1 105 ? -8.391 -19.281 -7.852 1 94.94 105 GLU A C 1
ATOM 827 O O . GLU A 1 105 ? -7.84 -19.203 -6.75 1 94.94 105 GLU A O 1
ATOM 832 N N . GLU A 1 106 ? -9.68 -19.453 -8.023 1 91.06 106 GLU A N 1
ATOM 833 C CA . GLU A 1 106 ? -10.516 -19.844 -6.895 1 91.06 106 GLU A CA 1
ATOM 834 C C . GLU A 1 106 ? -10.828 -21.328 -6.93 1 91.06 106 GLU A C 1
ATOM 836 O O . GLU A 1 106 ? -11.328 -21.844 -7.938 1 91.06 106 GLU A O 1
ATOM 841 N N . LYS A 1 107 ? -10.414 -22.031 -5.891 1 81.81 107 LYS A N 1
ATOM 842 C CA . LYS A 1 107 ? -10.719 -23.469 -5.805 1 81.81 107 LYS A CA 1
ATOM 843 C C . LYS A 1 107 ? -12.133 -23.688 -5.281 1 81.81 107 LYS A C 1
ATOM 845 O O . LYS A 1 107 ? -12.57 -23.016 -4.344 1 81.81 107 LYS A O 1
ATOM 850 N N . GLY A 1 108 ? -13.094 -24.234 -6.129 1 68.31 108 GLY A N 1
ATOM 851 C CA . GLY A 1 108 ? -14.469 -24.531 -5.77 1 68.31 108 GLY A CA 1
ATOM 852 C C . GLY A 1 108 ? -14.594 -25.328 -4.484 1 68.31 108 GLY A C 1
ATOM 853 O O . GLY A 1 108 ? -13.602 -25.891 -4.004 1 68.31 108 GLY A O 1
ATOM 854 N N . THR A 1 109 ? -15.688 -25 -3.781 1 63.47 109 THR A N 1
ATOM 855 C CA . THR A 1 109 ? -16.047 -25.797 -2.615 1 63.47 109 THR A CA 1
ATOM 856 C C . THR A 1 109 ? -16.188 -27.266 -2.992 1 63.47 109 THR A C 1
ATOM 858 O O . THR A 1 109 ? -16.172 -27.609 -4.176 1 63.47 109 THR A O 1
ATOM 861 N N . GLN A 1 110 ? -16.188 -28.156 -1.866 1 57.44 110 GLN A N 1
ATOM 862 C CA . GLN A 1 110 ? -16.359 -29.594 -1.988 1 57.44 110 GLN A CA 1
ATOM 863 C C . GLN A 1 110 ? -17.359 -29.953 -3.084 1 57.44 110 GLN A C 1
ATOM 865 O O . GLN A 1 110 ? -17.188 -30.938 -3.791 1 57.44 110 GLN A O 1
ATOM 870 N N . GLN A 1 111 ? -18.375 -29.219 -3.146 1 56.66 111 GLN A N 1
ATOM 871 C CA . GLN A 1 111 ? -19.438 -29.703 -4.023 1 56.66 111 GLN A CA 1
ATOM 872 C C . GLN A 1 111 ? -19.062 -29.5 -5.492 1 56.66 111 GLN A C 1
ATOM 874 O O . GLN A 1 111 ? -19.516 -30.25 -6.355 1 56.66 111 GLN A O 1
ATOM 879 N N . ASN A 1 112 ? -18.266 -28.516 -5.824 1 55.75 112 ASN A N 1
ATOM 880 C CA . ASN A 1 112 ? -17.828 -28.359 -7.207 1 55.75 112 ASN A CA 1
ATOM 881 C C . ASN A 1 112 ? -16.312 -28.125 -7.301 1 55.75 112 ASN A C 1
ATOM 883 O O . ASN A 1 112 ? -15.875 -27.016 -7.621 1 55.75 112 ASN A O 1
ATOM 887 N N . LYS A 1 113 ? -15.617 -28.969 -6.742 1 57.09 113 LYS A N 1
ATOM 888 C CA . LYS A 1 113 ? -14.164 -28.953 -6.609 1 57.09 113 LYS A CA 1
ATOM 889 C C . LYS A 1 113 ? -13.492 -28.594 -7.938 1 57.09 113 LYS A C 1
ATOM 891 O O . LYS A 1 113 ? -12.375 -28.094 -7.957 1 57.09 113 LYS A O 1
ATOM 896 N N . ASP A 1 114 ? -14.219 -28.953 -8.961 1 56.38 114 ASP A N 1
ATOM 897 C CA . ASP A 1 114 ? -13.531 -28.891 -10.242 1 56.38 114 ASP A CA 1
ATOM 898 C C . ASP A 1 114 ? -13.617 -27.484 -10.844 1 56.38 114 ASP A C 1
ATOM 900 O O . ASP A 1 114 ? -12.969 -27.188 -11.852 1 56.38 114 ASP A O 1
ATOM 904 N N . ALA A 1 115 ? -14.5 -26.719 -10.25 1 56.81 115 ALA A N 1
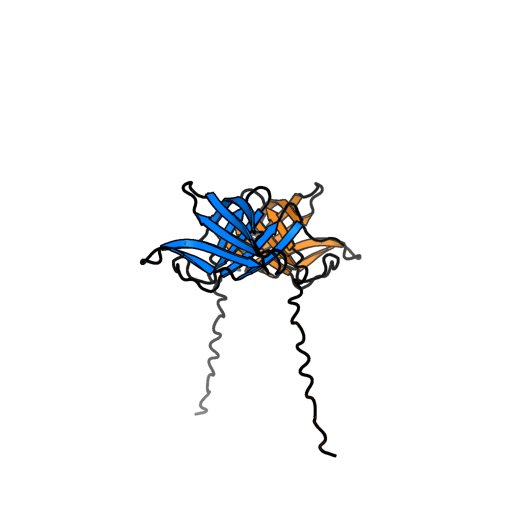ATOM 905 C CA . ALA A 1 115 ? -14.695 -25.453 -10.93 1 56.81 115 ALA A CA 1
ATOM 906 C C . ALA A 1 115 ? -13.68 -24.406 -10.469 1 56.81 115 ALA A C 1
ATOM 908 O O . ALA A 1 115 ? -13.562 -24.141 -9.266 1 56.81 115 ALA A O 1
ATOM 909 N N . VAL A 1 116 ? -12.578 -24.281 -11.273 1 64.69 116 VAL A N 1
ATOM 910 C CA . VAL A 1 116 ? -11.594 -23.234 -11.023 1 64.69 116 VAL A CA 1
ATOM 911 C C . VAL A 1 116 ? -11.891 -22.016 -11.891 1 64.69 116 VAL A C 1
ATOM 913 O O . VAL A 1 116 ? -11.977 -22.125 -13.117 1 64.69 116 VAL A O 1
ATOM 916 N N . GLN A 1 117 ? -12.438 -20.938 -11.297 1 72.31 117 GLN A N 1
ATOM 917 C CA . GLN A 1 117 ? -12.484 -19.672 -12.016 1 72.31 117 GLN A CA 1
ATOM 918 C C . GLN A 1 117 ? -11.117 -19 -12.047 1 72.31 117 GLN A C 1
ATOM 920 O O . GLN A 1 117 ? -10.438 -18.906 -11.016 1 72.31 117 GLN A O 1
ATOM 925 N N . LYS A 1 118 ? -10.727 -18.906 -13.312 1 85 118 LYS A N 1
ATOM 926 C CA . LYS A 1 118 ? -9.422 -18.281 -13.477 1 85 118 LYS A CA 1
ATOM 927 C C . LYS A 1 118 ? -9.562 -16.906 -14.125 1 85 118 LYS A C 1
ATOM 929 O O . LYS A 1 118 ? -10.266 -16.75 -15.125 1 85 118 LYS A O 1
ATOM 934 N N . VAL A 1 119 ? -9.07 -15.898 -13.445 1 92.44 119 VAL A N 1
ATOM 935 C CA . VAL A 1 119 ? -8.977 -14.555 -14 1 92.44 119 VAL A CA 1
ATOM 936 C C . VAL A 1 119 ? -7.516 -14.117 -14.062 1 92.44 119 VAL A C 1
ATOM 938 O O . VAL A 1 119 ? -6.715 -14.492 -13.203 1 92.44 119 VAL A O 1
ATOM 941 N N . LYS A 1 120 ? -7.211 -13.391 -15.164 1 95.44 120 LYS A N 1
ATOM 942 C CA . LYS A 1 120 ? -5.844 -12.914 -15.328 1 95.44 120 LYS A CA 1
ATOM 943 C C . LYS A 1 120 ? -5.793 -11.391 -15.398 1 95.44 120 LYS A C 1
ATOM 945 O O . LYS A 1 120 ? -6.656 -10.766 -16.016 1 95.44 120 LYS A O 1
ATOM 950 N N . TYR A 1 121 ? -4.816 -10.875 -14.797 1 97.06 121 TYR A N 1
ATOM 951 C CA . TYR A 1 121 ? -4.539 -9.445 -14.852 1 97.06 121 TYR A CA 1
ATOM 952 C C . TYR A 1 121 ? -3.111 -9.188 -15.32 1 97.06 121 TYR A C 1
ATOM 954 O O . TYR A 1 121 ? -2.201 -9.961 -15.016 1 97.06 121 TYR A O 1
ATOM 962 N N . GLN A 1 122 ? -2.939 -8.125 -16.047 1 97.94 122 GLN A N 1
ATOM 963 C CA . GLN A 1 122 ? -1.612 -7.559 -16.266 1 97.94 122 GLN A CA 1
ATOM 964 C C . GLN A 1 122 ? -1.393 -6.328 -15.383 1 97.94 122 GLN A C 1
ATOM 966 O O . GLN A 1 122 ? -2.221 -5.414 -15.375 1 97.94 122 GLN A O 1
ATOM 971 N N . LEU A 1 123 ? -0.365 -6.367 -14.633 1 98.5 123 LEU A N 1
ATOM 972 C CA . LEU A 1 123 ? -0.045 -5.27 -13.727 1 98.5 123 LEU A CA 1
ATOM 973 C C . LEU A 1 123 ? 1.27 -4.605 -14.117 1 98.5 123 LEU A C 1
ATOM 975 O O . LEU A 1 123 ? 2.197 -5.277 -14.57 1 98.5 123 LEU A O 1
ATOM 979 N N . ASN A 1 124 ? 1.369 -3.295 -13.883 1 98.19 124 ASN A N 1
ATOM 980 C CA . ASN A 1 124 ? 2.621 -2.562 -14.047 1 98.19 124 ASN A CA 1
ATOM 981 C C . ASN A 1 124 ? 3.338 -2.381 -12.711 1 98.19 124 ASN A C 1
ATOM 983 O O . ASN A 1 124 ? 2.717 -2.014 -11.711 1 98.19 124 ASN A O 1
ATOM 987 N N . ALA A 1 125 ? 4.617 -2.723 -12.75 1 97.5 125 ALA A N 1
ATOM 988 C CA . ALA A 1 125 ? 5.426 -2.354 -11.586 1 97.5 125 ALA A CA 1
ATOM 989 C C . ALA A 1 125 ? 5.629 -0.843 -11.516 1 97.5 125 ALA A C 1
ATOM 991 O O . ALA A 1 125 ? 6.23 -0.252 -12.422 1 97.5 125 ALA A O 1
ATOM 992 N N . ILE A 1 126 ? 5.164 -0.219 -10.422 1 97.12 126 ILE A N 1
ATOM 993 C CA . ILE A 1 126 ? 5.254 1.236 -10.367 1 97.12 126 ILE A CA 1
ATOM 994 C C . ILE A 1 126 ? 6.234 1.654 -9.273 1 97.12 126 ILE A C 1
ATOM 996 O O . ILE A 1 126 ? 6.566 2.834 -9.148 1 97.12 126 ILE A O 1
ATOM 1000 N N . PHE A 1 127 ? 6.66 0.704 -8.484 1 97 127 PHE A N 1
ATOM 1001 C CA . PHE A 1 127 ? 7.633 0.973 -7.426 1 97 127 PHE A CA 1
ATOM 1002 C C . PHE A 1 127 ? 8.477 -0.264 -7.141 1 97 127 PHE A C 1
ATOM 1004 O O . PHE A 1 127 ? 7.941 -1.364 -6.988 1 97 127 PHE A O 1
ATOM 1011 N N . ASP A 1 128 ? 9.727 -0.135 -7.07 1 94.5 128 ASP A N 1
ATOM 1012 C CA . ASP A 1 128 ? 10.719 -1.148 -6.738 1 94.5 128 ASP A CA 1
ATOM 1013 C C . ASP A 1 128 ? 11.992 -0.509 -6.188 1 94.5 128 ASP A C 1
ATOM 1015 O O . ASP A 1 128 ? 12.766 0.098 -6.934 1 94.5 128 ASP A O 1
ATOM 1019 N N . ASN A 1 129 ? 12.188 -0.72 -4.844 1 92.94 129 ASN A N 1
ATOM 1020 C CA . ASN A 1 129 ? 13.391 -0.095 -4.301 1 92.94 129 ASN A CA 1
ATOM 1021 C C . ASN A 1 129 ? 14.477 -1.129 -3.998 1 92.94 129 ASN A C 1
ATOM 1023 O O . ASN A 1 129 ? 15.375 -0.874 -3.199 1 92.94 129 ASN A O 1
ATOM 1027 N N . GLY A 1 130 ? 14.18 -2.26 -4.613 1 86.94 130 GLY A N 1
ATOM 1028 C CA . GLY A 1 130 ? 15.148 -3.324 -4.414 1 86.94 130 GLY A CA 1
ATOM 1029 C C . GLY A 1 130 ? 16.391 -3.164 -5.266 1 86.94 130 GLY A C 1
ATOM 1030 O O . GLY A 1 130 ? 16.297 -2.961 -6.48 1 86.94 130 GLY A O 1
ATOM 1031 N N . THR A 1 131 ? 17.547 -2.809 -4.73 1 77.5 131 THR A N 1
ATOM 1032 C CA . THR A 1 131 ? 18.812 -2.848 -5.445 1 77.5 131 THR A CA 1
ATOM 1033 C C . THR A 1 131 ? 19.734 -3.926 -4.867 1 77.5 131 THR A C 1
ATOM 1035 O O . THR A 1 131 ? 19.938 -3.986 -3.654 1 77.5 131 THR A O 1
ATOM 1038 N N . CYS A 1 132 ? 19.922 -4.883 -5.73 1 73.31 132 CYS A N 1
ATOM 1039 C CA . CYS A 1 132 ? 20.906 -5.879 -5.316 1 73.31 132 CYS A CA 1
ATOM 1040 C C . CYS A 1 132 ? 22.328 -5.379 -5.555 1 73.31 132 CYS A C 1
ATOM 1042 O O . CYS A 1 132 ? 22.562 -4.602 -6.48 1 73.31 132 CYS A O 1
ATOM 1044 N N . MET B 1 1 ? -21.75 -46.906 38.75 1 39.44 1 MET B N 1
ATOM 1045 C CA . MET B 1 1 ? -22.125 -45.938 37.75 1 39.44 1 MET B CA 1
ATOM 1046 C C . MET B 1 1 ? -20.906 -45.062 37.344 1 39.44 1 MET B C 1
ATOM 1048 O O . MET B 1 1 ? -20.359 -44.344 38.188 1 39.44 1 MET B O 1
ATOM 1052 N N . LYS B 1 2 ? -19.953 -45.688 36.406 1 53.38 2 LYS B N 1
ATOM 1053 C CA . LYS B 1 2 ? -18.75 -45.062 35.844 1 53.38 2 LYS B CA 1
ATOM 1054 C C . LYS B 1 2 ? -19.094 -43.75 35.188 1 53.38 2 LYS B C 1
ATOM 1056 O O . LYS B 1 2 ? -19.969 -43.688 34.312 1 53.38 2 LYS B O 1
ATOM 1061 N N . LEU B 1 3 ? -18.844 -42.531 35.781 1 46.91 3 LEU B N 1
ATOM 1062 C CA . LEU B 1 3 ? -19 -41.156 35.312 1 46.91 3 LEU B CA 1
ATOM 1063 C C . LEU B 1 3 ? -18.078 -40.875 34.125 1 46.91 3 LEU B C 1
ATOM 1065 O O . LEU B 1 3 ? -16.859 -40.969 34.281 1 46.91 3 LEU B O 1
ATOM 1069 N N . ILE B 1 4 ? -18.438 -41.25 32.875 1 50.12 4 ILE B N 1
ATOM 1070 C CA . ILE B 1 4 ? -17.734 -40.875 31.656 1 50.12 4 ILE B CA 1
ATOM 1071 C C . ILE B 1 4 ? -17.766 -39.344 31.484 1 50.12 4 ILE B C 1
ATOM 1073 O O . ILE B 1 4 ? -18.844 -38.75 31.391 1 50.12 4 ILE B O 1
ATOM 1077 N N . ILE B 1 5 ? -16.703 -38.562 31.859 1 51.34 5 ILE B N 1
ATOM 1078 C CA . ILE B 1 5 ? -16.438 -37.156 31.609 1 51.34 5 ILE B CA 1
ATOM 1079 C C . ILE B 1 5 ? -16.234 -36.906 30.109 1 51.34 5 ILE B C 1
ATOM 1081 O O . ILE B 1 5 ? -15.289 -37.438 29.516 1 51.34 5 ILE B O 1
ATOM 1085 N N . ILE B 1 6 ? -17.266 -36.719 29.312 1 46.62 6 ILE B N 1
ATOM 1086 C CA . ILE B 1 6 ? -17.156 -36.312 27.922 1 46.62 6 ILE B CA 1
ATOM 1087 C C . ILE B 1 6 ? -16.547 -34.906 27.859 1 46.62 6 ILE B C 1
ATOM 1089 O O . ILE B 1 6 ? -17.141 -33.938 28.359 1 46.62 6 ILE B O 1
ATOM 1093 N N . LEU B 1 7 ? -15.227 -34.781 27.844 1 44.97 7 LEU B N 1
ATOM 1094 C CA . LEU B 1 7 ? -14.531 -33.562 27.531 1 44.97 7 LEU B CA 1
ATOM 1095 C C . LEU B 1 7 ? -14.914 -33.062 26.141 1 44.97 7 LEU B C 1
ATOM 1097 O O . LEU B 1 7 ? -14.586 -33.688 25.141 1 44.97 7 LEU B O 1
ATOM 1101 N N . LEU B 1 8 ? -16.016 -32.375 25.984 1 46.31 8 LEU B N 1
ATOM 1102 C CA . LEU B 1 8 ? -16.406 -31.672 24.766 1 46.31 8 LEU B CA 1
ATOM 1103 C C . LEU B 1 8 ? -15.352 -30.625 24.406 1 46.31 8 LEU B C 1
ATOM 1105 O O . LEU B 1 8 ? -15.227 -29.609 25.078 1 46.31 8 LEU B O 1
ATOM 1109 N N . LEU B 1 9 ? -14.266 -31.047 23.797 1 42.69 9 LEU B N 1
ATOM 1110 C CA . LEU B 1 9 ? -13.367 -30.078 23.172 1 42.69 9 LEU B CA 1
ATOM 1111 C C . LEU B 1 9 ? -14.094 -29.266 22.094 1 42.69 9 LEU B C 1
ATOM 1113 O O . LEU B 1 9 ? -14.5 -29.812 21.078 1 42.69 9 LEU B O 1
ATOM 1117 N N . ALA B 1 10 ? -14.797 -28.156 22.469 1 43.41 10 ALA B N 1
ATOM 1118 C CA . ALA B 1 10 ? -15.352 -27.188 21.531 1 43.41 10 ALA B CA 1
ATOM 1119 C C . ALA B 1 10 ? -14.281 -26.641 20.594 1 43.41 10 ALA B C 1
ATOM 1121 O O . ALA B 1 10 ? -13.328 -26 21.031 1 43.41 10 ALA B O 1
ATOM 1122 N N . LEU B 1 11 ? -14.07 -27.328 19.469 1 45.5 11 LEU B N 1
ATOM 1123 C CA . LEU B 1 11 ? -13.281 -26.703 18.406 1 45.5 11 LEU B CA 1
ATOM 1124 C C . LEU B 1 11 ? -13.844 -25.328 18.047 1 45.5 11 LEU B C 1
ATOM 1126 O O . LEU B 1 11 ? -14.977 -25.219 17.578 1 45.5 11 LEU B O 1
ATOM 1130 N N . PHE B 1 12 ? -13.484 -24.312 18.781 1 42.72 12 PHE B N 1
ATOM 1131 C CA . PHE B 1 12 ? -13.766 -22.938 18.359 1 42.72 12 PHE B CA 1
ATOM 1132 C C . PHE B 1 12 ? -13.211 -22.688 16.969 1 42.72 12 PHE B C 1
ATOM 1134 O O . PHE B 1 12 ? -12.016 -22.828 16.734 1 42.72 12 PHE B O 1
ATOM 1141 N N . PRO B 1 13 ? -14.102 -22.781 15.953 1 42.66 13 PRO B N 1
ATOM 1142 C CA . PRO B 1 13 ? -13.516 -22.328 14.688 1 42.66 13 PRO B CA 1
ATOM 1143 C C . PRO B 1 13 ? -12.859 -20.953 14.797 1 42.66 13 PRO B C 1
ATOM 1145 O O . PRO B 1 13 ? -13.477 -20.016 15.305 1 42.66 13 PRO B O 1
ATOM 1148 N N . LEU B 1 14 ? -11.531 -20.859 14.914 1 39.38 14 LEU B N 1
ATOM 1149 C CA . LEU B 1 14 ? -10.891 -19.594 14.617 1 39.38 14 LEU B CA 1
ATOM 1150 C C . LEU B 1 14 ? -11.398 -19.031 13.289 1 39.38 14 LEU B C 1
ATOM 1152 O O . LEU B 1 14 ? -10.914 -19.406 12.219 1 39.38 14 LEU B O 1
ATOM 1156 N N . CYS B 1 15 ? -12.68 -18.734 13.195 1 37.66 15 CYS B N 1
ATOM 1157 C CA . CYS B 1 15 ? -13.039 -17.875 12.07 1 37.66 15 CYS B CA 1
ATOM 1158 C C . CYS B 1 15 ? -12.062 -16.719 11.938 1 37.66 15 CYS B C 1
ATOM 1160 O O . CYS B 1 15 ? -11.977 -15.875 12.836 1 37.66 15 CYS B O 1
ATOM 1162 N N . SER B 1 16 ? -10.898 -16.859 11.398 1 37.38 16 SER B N 1
ATOM 1163 C CA . SER B 1 16 ? -10.164 -15.672 10.984 1 37.38 16 SER B CA 1
ATOM 1164 C C . SER B 1 16 ? -11.109 -14.625 10.391 1 37.38 16 SER B C 1
ATOM 1166 O O . SER B 1 16 ? -11.695 -14.844 9.328 1 37.38 16 SER B O 1
ATOM 1168 N N . SER B 1 17 ? -11.953 -14 11.227 1 39.09 17 SER B N 1
ATOM 1169 C CA . SER B 1 17 ? -12.664 -12.836 10.727 1 39.09 17 SER B CA 1
ATOM 1170 C C . SER B 1 17 ? -11.781 -11.992 9.812 1 39.09 17 SER B C 1
ATOM 1172 O O . SER B 1 17 ? -10.703 -11.555 10.219 1 39.09 17 SER B O 1
ATOM 1174 N N . ALA B 1 18 ? -11.766 -12.281 8.539 1 46.94 18 ALA B N 1
ATOM 1175 C CA . ALA B 1 18 ? -11.211 -11.211 7.707 1 46.94 18 ALA B CA 1
ATOM 1176 C C . ALA B 1 18 ? -11.586 -9.836 8.258 1 46.94 18 ALA B C 1
ATOM 1178 O O . ALA B 1 18 ? -12.766 -9.469 8.266 1 46.94 18 ALA B O 1
ATOM 1179 N N . SER B 1 19 ? -11.156 -9.469 9.484 1 50.62 19 SER B N 1
ATOM 1180 C CA . SER B 1 19 ? -11.469 -8.125 9.961 1 50.62 19 SER B CA 1
ATOM 1181 C C . SER B 1 19 ? -11.469 -7.121 8.812 1 50.62 19 SER B C 1
ATOM 1183 O O . SER B 1 19 ? -10.617 -7.184 7.926 1 50.62 19 SER B O 1
ATOM 1185 N N . ASN B 1 20 ? -12.664 -6.672 8.5 1 61.91 20 ASN B N 1
ATOM 1186 C CA . ASN B 1 20 ? -12.867 -5.633 7.496 1 61.91 20 ASN B CA 1
ATOM 1187 C C . ASN B 1 20 ? -11.836 -4.512 7.637 1 61.91 20 ASN B C 1
ATOM 1189 O O . ASN B 1 20 ? -11.906 -3.717 8.578 1 61.91 20 ASN B O 1
ATOM 1193 N N . HIS B 1 21 ? -10.656 -4.703 7.113 1 81.44 21 HIS B N 1
ATOM 1194 C CA . HIS B 1 21 ? -9.531 -3.77 7.125 1 81.44 21 HIS B CA 1
ATOM 1195 C C . HIS B 1 21 ? -9.867 -2.502 6.348 1 81.44 21 HIS B C 1
ATOM 1197 O O . HIS B 1 21 ? -10.258 -2.57 5.18 1 81.44 21 HIS B O 1
ATOM 1203 N N . TYR B 1 22 ? -10.156 -1.341 7.117 1 92.19 22 TYR B N 1
ATOM 1204 C CA . TYR B 1 22 ? -10.383 -0.063 6.449 1 92.19 22 TYR B CA 1
ATOM 1205 C C . TYR B 1 22 ? -9.07 0.533 5.957 1 92.19 22 TYR B C 1
ATOM 1207 O O . TYR B 1 22 ? -8.102 0.639 6.715 1 92.19 22 TYR B O 1
ATOM 1215 N N . ALA B 1 23 ? -9.078 0.815 4.656 1 96.06 23 ALA B N 1
ATOM 1216 C CA . ALA B 1 23 ? -7.859 1.37 4.074 1 96.06 23 ALA B CA 1
ATOM 1217 C C . ALA B 1 23 ? -8.18 2.502 3.102 1 96.06 23 ALA B C 1
ATOM 1219 O O . ALA B 1 23 ? -9.266 2.539 2.518 1 96.06 23 ALA B O 1
ATOM 1220 N N . LEU B 1 24 ? -7.281 3.48 3.049 1 96.12 24 LEU B N 1
ATOM 1221 C CA . LEU B 1 24 ? -7.285 4.574 2.082 1 96.12 24 LEU B CA 1
ATOM 1222 C C . LEU B 1 24 ? -5.992 4.594 1.277 1 96.12 24 LEU B C 1
ATOM 1224 O O . LEU B 1 24 ? -4.91 4.379 1.828 1 96.12 24 LEU B O 1
ATOM 1228 N N . VAL B 1 25 ? -6.09 4.781 -0.032 1 98.56 25 VAL B N 1
ATOM 1229 C CA . VAL B 1 25 ? -4.902 4.906 -0.872 1 98.56 25 VAL B CA 1
ATOM 1230 C C . VAL B 1 25 ? -4.996 6.18 -1.712 1 98.56 25 VAL B C 1
ATOM 1232 O O . VAL B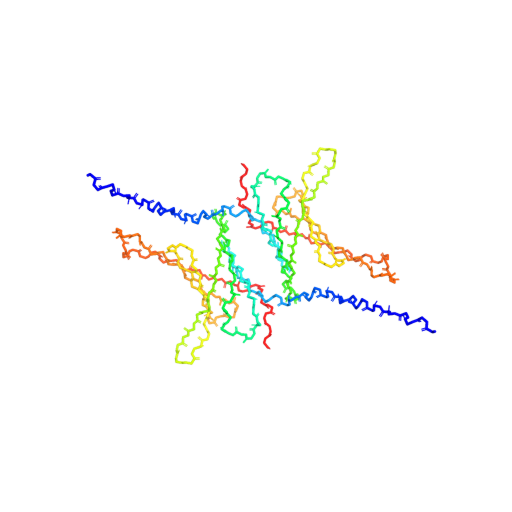 1 25 ? -6.035 6.461 -2.312 1 98.56 25 VAL B O 1
ATOM 1235 N N . PHE B 1 26 ? -3.963 6.977 -1.704 1 98.5 26 PHE B N 1
ATOM 1236 C CA . PHE B 1 26 ? -3.838 8.203 -2.477 1 98.5 26 PHE B CA 1
ATOM 1237 C C . PHE B 1 26 ? -2.617 8.148 -3.389 1 98.5 26 PHE B C 1
ATOM 1239 O O . PHE B 1 26 ? -1.601 7.547 -3.037 1 98.5 26 PHE B O 1
ATOM 1246 N N . GLU B 1 27 ? -2.711 8.797 -4.551 1 98.44 27 GLU B N 1
ATOM 1247 C CA . GLU B 1 27 ? -1.52 8.734 -5.391 1 98.44 27 GLU B CA 1
ATOM 1248 C C . GLU B 1 27 ? -1.444 9.93 -6.336 1 98.44 27 GLU B C 1
ATOM 1250 O O . GLU B 1 27 ? -2.453 10.586 -6.594 1 98.44 27 GLU B O 1
ATOM 1255 N N . ASN B 1 28 ? -0.347 10.312 -6.785 1 98 28 ASN B N 1
ATOM 1256 C CA . ASN B 1 28 ? -0.043 11.023 -8.023 1 98 28 ASN B CA 1
ATOM 1257 C C . ASN B 1 28 ? 1.156 10.414 -8.742 1 98 28 ASN B C 1
ATOM 1259 O O . ASN B 1 28 ? 1.511 9.258 -8.492 1 98 28 ASN B O 1
ATOM 1263 N N . ASN B 1 29 ? 1.764 11.062 -9.641 1 97 29 ASN B N 1
ATOM 1264 C CA . ASN B 1 29 ? 2.85 10.5 -10.438 1 97 29 ASN B CA 1
ATOM 1265 C C . ASN B 1 29 ? 4.09 10.234 -9.578 1 97 29 ASN B C 1
ATOM 1267 O O . ASN B 1 29 ? 4.945 9.43 -9.953 1 97 29 ASN B O 1
ATOM 1271 N N . THR B 1 30 ? 4.23 10.891 -8.414 1 97.56 30 THR B N 1
ATOM 1272 C CA . THR B 1 30 ? 5.461 10.859 -7.629 1 97.56 30 THR B CA 1
ATOM 1273 C C . THR B 1 30 ? 5.258 10.047 -6.352 1 97.56 30 THR B C 1
ATOM 1275 O O . THR B 1 30 ? 6.16 9.328 -5.918 1 97.56 30 THR B O 1
ATOM 1278 N N . ILE B 1 31 ? 4.008 10.133 -5.816 1 98.25 31 ILE B N 1
ATOM 1279 C CA . ILE B 1 31 ? 3.779 9.633 -4.465 1 98.25 31 ILE B CA 1
ATOM 1280 C C . ILE B 1 31 ? 2.643 8.609 -4.48 1 98.25 31 ILE B C 1
ATOM 1282 O O . ILE B 1 31 ? 1.622 8.82 -5.141 1 98.25 31 ILE B O 1
ATOM 1286 N N . LEU B 1 32 ? 2.797 7.539 -3.844 1 98.81 32 LEU B N 1
ATOM 1287 C CA . LEU B 1 32 ? 1.736 6.633 -3.408 1 98.81 32 LEU B CA 1
ATOM 1288 C C . LEU B 1 32 ? 1.663 6.574 -1.887 1 98.81 32 LEU B C 1
ATOM 1290 O O . LEU B 1 32 ? 2.672 6.328 -1.222 1 98.81 32 LEU B O 1
ATOM 1294 N N . LEU B 1 33 ? 0.496 6.895 -1.294 1 98.81 33 LEU B N 1
ATOM 1295 C CA . LEU B 1 33 ? 0.252 6.871 0.144 1 98.81 33 LEU B CA 1
ATOM 1296 C C . LEU B 1 33 ? -0.801 5.824 0.498 1 98.81 33 LEU B C 1
ATOM 1298 O O . LEU B 1 33 ? -1.905 5.84 -0.051 1 98.81 33 LEU B O 1
ATOM 1302 N N . VAL B 1 34 ? -0.451 4.875 1.291 1 98.56 34 VAL B N 1
ATOM 1303 C CA . VAL B 1 34 ? -1.383 3.881 1.817 1 98.56 34 VAL B CA 1
ATOM 1304 C C . VAL B 1 34 ? -1.625 4.137 3.303 1 98.56 34 VAL B C 1
ATOM 1306 O O . VAL B 1 34 ? -0.676 4.227 4.086 1 98.56 34 VAL B O 1
ATOM 1309 N N . LEU B 1 35 ? -2.881 4.332 3.713 1 97.25 35 LEU B N 1
ATOM 1310 C CA . LEU B 1 35 ? -3.307 4.414 5.105 1 97.25 35 LEU B CA 1
ATOM 1311 C C . LEU B 1 35 ? -4.117 3.186 5.5 1 97.25 35 LEU B C 1
ATOM 1313 O O . LEU B 1 35 ? -5.117 2.861 4.852 1 97.25 35 LEU B O 1
ATOM 1317 N N . ASN B 1 36 ? -3.631 2.459 6.453 1 96.44 36 ASN B N 1
ATOM 1318 C CA . ASN B 1 36 ? -4.371 1.353 7.051 1 96.44 36 ASN B CA 1
ATOM 1319 C C . ASN B 1 36 ? -4.949 1.737 8.414 1 96.44 36 ASN B C 1
ATOM 1321 O O . ASN B 1 36 ? -4.207 1.958 9.367 1 96.44 36 ASN B O 1
ATOM 1325 N N . LEU B 1 37 ? -6.227 1.789 8.414 1 93.88 37 LEU B N 1
ATOM 1326 C CA . LEU B 1 37 ? -6.906 2.195 9.641 1 93.88 37 LEU B CA 1
ATOM 1327 C C . LEU B 1 37 ? -7.445 0.981 10.391 1 93.88 37 LEU B C 1
ATOM 1329 O O . LEU B 1 37 ? -8.25 0.219 9.852 1 93.88 37 LEU B O 1
ATOM 1333 N N . LYS B 1 38 ? -6.926 0.733 11.539 1 89.75 38 LYS B N 1
ATOM 1334 C CA . LYS B 1 38 ? -7.371 -0.391 12.352 1 89.75 38 LYS B CA 1
ATOM 1335 C C . LYS B 1 38 ? -8.547 0.006 13.234 1 89.75 38 LYS B C 1
ATOM 1337 O O . LYS B 1 38 ? -8.516 -0.189 14.453 1 89.75 38 LYS B O 1
ATOM 1342 N N . CYS B 1 39 ? -9.422 0.736 12.695 1 87.06 39 CYS B N 1
ATOM 1343 C CA . CYS B 1 39 ? -10.656 1.176 13.336 1 87.06 39 CYS B CA 1
ATOM 1344 C C . CYS B 1 39 ? -11.836 1.089 12.375 1 87.06 39 CYS B C 1
ATOM 1346 O O . CYS B 1 39 ? -11.648 0.829 11.18 1 87.06 39 CYS B O 1
ATOM 1348 N N . SER B 1 40 ? -13.023 1.253 12.969 1 81.31 40 SER B N 1
ATOM 1349 C CA . SER B 1 40 ? -14.211 1.347 12.125 1 81.31 40 SER B CA 1
ATOM 1350 C C . SER B 1 40 ? -14.141 2.561 11.203 1 81.31 40 SER B C 1
ATOM 1352 O O . SER B 1 40 ? -13.641 3.615 11.594 1 81.31 40 SER B O 1
ATOM 1354 N N . PRO B 1 41 ? -14.609 2.33 9.891 1 76.88 41 PRO B N 1
ATOM 1355 C CA . PRO B 1 41 ? -14.594 3.457 8.961 1 76.88 41 PRO B CA 1
ATOM 1356 C C . PRO B 1 41 ? -15.305 4.691 9.508 1 76.88 41 PRO B C 1
ATOM 1358 O O . PRO B 1 41 ? -15 5.816 9.109 1 76.88 41 PRO B O 1
ATOM 1361 N N . CYS B 1 42 ? -16.141 4.527 10.461 1 79.75 42 CYS B N 1
ATOM 1362 C CA . CYS B 1 42 ? -16.922 5.66 10.945 1 79.75 42 CYS B CA 1
ATOM 1363 C C . CYS B 1 42 ? -16.281 6.27 12.188 1 79.75 42 CYS B C 1
ATOM 1365 O O . CYS B 1 42 ? -16.781 7.258 12.727 1 79.75 42 CYS B O 1
ATOM 1367 N N . ASP B 1 43 ? -15.172 5.754 12.617 1 83.5 43 ASP B N 1
ATOM 1368 C CA . ASP B 1 43 ? -14.469 6.281 13.781 1 83.5 43 ASP B CA 1
ATOM 1369 C C . ASP B 1 43 ? -13.5 7.391 13.391 1 83.5 43 ASP B C 1
ATOM 1371 O O . ASP B 1 43 ? -12.352 7.121 13.031 1 83.5 43 ASP B O 1
ATOM 1375 N N . LEU B 1 44 ? -13.93 8.609 13.484 1 77.56 44 LEU B N 1
ATOM 1376 C CA . LEU B 1 44 ? -13.133 9.766 13.086 1 77.56 44 LEU B CA 1
ATOM 1377 C C . LEU B 1 44 ? -11.953 9.961 14.031 1 77.56 44 LEU B C 1
ATOM 1379 O O . LEU B 1 44 ? -11.023 10.711 13.719 1 77.56 44 LEU B O 1
ATOM 1383 N N . ASN B 1 45 ? -11.992 9.297 15.227 1 79.75 45 ASN B N 1
ATOM 1384 C CA . ASN B 1 45 ? -10.914 9.414 16.203 1 79.75 45 ASN B CA 1
ATOM 1385 C C . ASN B 1 45 ? -10.039 8.156 16.219 1 79.75 45 ASN B C 1
ATOM 1387 O O . ASN B 1 45 ? -9.469 7.816 17.266 1 79.75 45 ASN B O 1
ATOM 1391 N N . CYS B 1 46 ? -9.984 7.551 15.117 1 85.38 46 CYS B N 1
ATOM 1392 C CA . CYS B 1 46 ? -9.172 6.344 15.055 1 85.38 46 CYS B CA 1
ATOM 1393 C C . CYS B 1 46 ? -7.723 6.645 15.438 1 85.38 46 CYS B C 1
ATOM 1395 O O . CYS B 1 46 ? -7.066 7.469 14.797 1 85.38 46 CYS B O 1
ATOM 1397 N N . ALA B 1 47 ? -7.25 6.004 16.422 1 82.75 47 ALA B N 1
ATOM 1398 C CA . ALA B 1 47 ? -5.902 6.262 16.922 1 82.75 47 ALA B CA 1
ATOM 1399 C C . ALA B 1 47 ? -4.91 5.238 16.375 1 82.75 47 ALA B C 1
ATOM 1401 O O . ALA B 1 47 ? -3.703 5.359 16.594 1 82.75 47 ALA B O 1
ATOM 1402 N N . ASN B 1 48 ? -5.328 4.242 15.711 1 93.25 48 ASN B N 1
ATOM 1403 C CA . ASN B 1 48 ? -4.438 3.207 15.195 1 93.25 48 ASN B CA 1
ATOM 1404 C C . ASN B 1 48 ? -4.406 3.199 13.672 1 93.25 48 ASN B C 1
ATOM 1406 O O . ASN B 1 48 ? -5.09 2.393 13.039 1 93.25 48 ASN B O 1
ATOM 1410 N N . ILE B 1 49 ? -3.684 4.148 13.18 1 95.81 49 ILE B N 1
ATOM 1411 C CA . ILE B 1 49 ? -3.527 4.289 11.742 1 95.81 49 ILE B CA 1
ATOM 1412 C C . ILE B 1 49 ? -2.062 4.09 11.359 1 95.81 49 ILE B C 1
ATOM 1414 O O . ILE B 1 49 ? -1.172 4.703 11.953 1 95.81 49 ILE B O 1
ATOM 1418 N N . GLN B 1 50 ? -1.786 3.146 10.477 1 96.88 50 GLN B N 1
ATOM 1419 C CA . GLN B 1 50 ? -0.453 2.955 9.914 1 96.88 50 GLN B CA 1
ATOM 1420 C C . GLN B 1 50 ? -0.362 3.537 8.5 1 96.88 50 GLN B C 1
ATOM 1422 O O . GLN B 1 50 ? -1.292 3.398 7.707 1 96.88 50 GLN B O 1
ATOM 1427 N N . TYR B 1 51 ? 0.779 4.223 8.234 1 97.75 51 TYR B N 1
ATOM 1428 C CA . TYR B 1 51 ? 0.944 4.75 6.887 1 97.75 51 TYR B CA 1
ATOM 1429 C C . TYR B 1 51 ? 2.158 4.129 6.207 1 97.75 51 TYR B C 1
ATOM 1431 O O . TYR B 1 51 ? 3.096 3.689 6.875 1 97.75 51 TYR B O 1
ATOM 1439 N N . GLN B 1 52 ? 2.125 4.039 4.914 1 98.12 52 GLN B N 1
ATOM 1440 C CA . GLN B 1 52 ? 3.281 3.875 4.039 1 98.12 52 GLN B CA 1
ATOM 1441 C C . GLN B 1 52 ? 3.277 4.914 2.92 1 98.12 52 GLN B C 1
ATOM 1443 O O . GLN B 1 52 ? 2.256 5.121 2.264 1 98.12 52 GLN B O 1
ATOM 1448 N N . ILE B 1 53 ? 4.363 5.609 2.762 1 98.31 53 ILE B N 1
ATOM 1449 C CA . ILE B 1 53 ? 4.539 6.543 1.655 1 98.31 53 ILE B CA 1
ATOM 1450 C C . ILE B 1 53 ? 5.637 6.035 0.721 1 98.31 53 ILE B C 1
ATOM 1452 O O . ILE B 1 53 ? 6.777 5.832 1.144 1 98.31 53 ILE B O 1
ATOM 1456 N N . PHE B 1 54 ? 5.262 5.766 -0.495 1 98.06 54 PHE B N 1
ATOM 1457 C CA . PHE B 1 54 ? 6.184 5.363 -1.552 1 98.06 54 PHE B CA 1
ATOM 1458 C C . PHE B 1 54 ? 6.531 6.547 -2.447 1 98.06 54 PHE B C 1
ATOM 1460 O O . PHE B 1 54 ? 5.645 7.145 -3.062 1 98.06 54 PHE B O 1
ATOM 1467 N N . ASN B 1 55 ? 7.77 6.977 -2.443 1 97.5 55 ASN B N 1
ATOM 1468 C CA . ASN B 1 55 ? 8.242 7.977 -3.398 1 97.5 55 ASN B CA 1
ATOM 1469 C C . ASN B 1 55 ? 8.766 7.324 -4.672 1 97.5 55 ASN B C 1
ATOM 1471 O O . ASN B 1 55 ? 9.844 6.73 -4.672 1 97.5 55 ASN B O 1
ATOM 1475 N N . LYS B 1 56 ? 7.98 7.434 -5.691 1 96.94 56 LYS B N 1
ATOM 1476 C CA . LYS B 1 56 ? 8.273 6.758 -6.949 1 96.94 56 LYS B CA 1
ATOM 1477 C C . LYS B 1 56 ? 9.5 7.359 -7.629 1 96.94 56 LYS B C 1
ATOM 1479 O O . LYS B 1 56 ? 10.156 6.699 -8.438 1 96.94 56 LYS B O 1
ATOM 1484 N N . GLU B 1 57 ? 9.797 8.57 -7.324 1 94.94 57 GLU B N 1
ATOM 1485 C CA . GLU B 1 57 ? 10.922 9.266 -7.934 1 94.94 57 GLU B CA 1
ATOM 1486 C C . GLU B 1 57 ? 12.242 8.836 -7.297 1 94.94 57 GLU B C 1
ATOM 1488 O O . GLU B 1 57 ? 13.203 8.516 -8 1 94.94 57 GLU B O 1
ATOM 1493 N N . THR B 1 58 ? 12.312 8.797 -6.016 1 93.62 58 THR B N 1
ATOM 1494 C CA . THR B 1 58 ? 13.555 8.469 -5.324 1 93.62 58 THR B CA 1
ATOM 1495 C C . THR B 1 58 ? 13.625 6.977 -5.016 1 93.62 58 THR B C 1
ATOM 1497 O O . THR B 1 58 ? 14.633 6.496 -4.48 1 93.62 58 THR B O 1
ATOM 1500 N N . GLU B 1 59 ? 12.484 6.234 -5.352 1 92.75 59 GLU B N 1
ATOM 1501 C CA . GLU B 1 59 ? 12.391 4.812 -5.047 1 92.75 59 GLU B CA 1
ATOM 1502 C C . GLU B 1 59 ? 12.664 4.543 -3.57 1 92.75 59 GLU B C 1
ATOM 1504 O O . GLU B 1 59 ? 13.477 3.682 -3.232 1 92.75 59 GLU B O 1
ATOM 1509 N N . SER B 1 60 ? 12.023 5.285 -2.732 1 94.75 60 SER B N 1
ATOM 1510 C CA . SER B 1 60 ? 12.125 5.121 -1.287 1 94.75 60 SER B CA 1
ATOM 1511 C C . SER B 1 60 ? 10.758 4.941 -0.648 1 94.75 60 SER B C 1
ATOM 1513 O O . SER B 1 60 ? 9.75 5.402 -1.189 1 94.75 60 SER B O 1
ATOM 1515 N N . VAL B 1 61 ? 10.766 4.266 0.407 1 96 61 VAL B N 1
ATOM 1516 C CA . VAL B 1 61 ? 9.523 4.051 1.137 1 96 61 VAL B CA 1
ATOM 1517 C C . VAL B 1 61 ? 9.727 4.367 2.615 1 96 61 VAL B C 1
ATOM 1519 O O . VAL B 1 61 ? 10.766 4.031 3.189 1 96 61 VAL B O 1
ATOM 1522 N N . ILE B 1 62 ? 8.82 5.129 3.246 1 96.06 62 ILE B N 1
ATOM 1523 C CA . ILE B 1 62 ? 8.797 5.383 4.684 1 96.06 62 ILE B CA 1
ATOM 1524 C C . ILE B 1 62 ? 7.48 4.891 5.273 1 96.06 62 ILE B C 1
ATOM 1526 O O . ILE B 1 62 ? 6.469 4.809 4.57 1 96.06 62 ILE B O 1
ATOM 1530 N N . SER B 1 63 ? 7.492 4.461 6.43 1 96.56 63 SER B N 1
ATOM 1531 C CA . SER B 1 63 ? 6.301 3.951 7.109 1 96.56 63 SER B CA 1
ATOM 1532 C C . SER B 1 63 ? 6.285 4.359 8.578 1 96.56 63 SER B C 1
ATOM 1534 O O . SER B 1 63 ? 7.316 4.746 9.133 1 96.56 63 SER B O 1
ATOM 1536 N N . GLY B 1 64 ? 5.133 4.344 9.203 1 96.19 64 GLY B N 1
ATOM 1537 C CA . GLY B 1 64 ? 4.949 4.703 10.602 1 96.19 64 GLY B CA 1
ATOM 1538 C C . GLY B 1 64 ? 3.49 4.828 10.992 1 96.19 64 GLY B C 1
ATOM 1539 O O . GLY B 1 64 ? 2.629 4.148 10.438 1 96.19 64 GLY B O 1
ATOM 1540 N N . VAL B 1 65 ? 3.266 5.688 11.969 1 96.69 65 VAL B N 1
ATOM 1541 C CA . VAL B 1 65 ? 1.92 5.887 12.492 1 96.69 65 VAL B CA 1
ATOM 1542 C C . VAL B 1 65 ? 1.382 7.242 12.039 1 96.69 65 VAL B C 1
ATOM 1544 O O . VAL B 1 65 ? 2.135 8.211 11.938 1 96.69 65 VAL B O 1
ATOM 1547 N N . ALA B 1 66 ? 0.099 7.234 11.695 1 97.12 66 ALA B N 1
ATOM 1548 C CA . ALA B 1 66 ? -0.592 8.469 11.336 1 97.12 66 ALA B CA 1
ATOM 1549 C C . ALA B 1 66 ? -1.643 8.836 12.383 1 97.12 66 ALA B C 1
ATOM 1551 O O . ALA B 1 66 ? -2.064 7.98 13.172 1 97.12 66 ALA B O 1
ATOM 1552 N N . LYS B 1 67 ? -1.985 10.094 12.43 1 94.88 67 LYS B N 1
ATOM 1553 C CA . LYS B 1 67 ? -3.029 10.594 13.32 1 94.88 67 LYS B CA 1
ATOM 1554 C C . LYS B 1 67 ? -4.039 11.445 12.555 1 94.88 67 LYS B C 1
ATOM 1556 O O . LYS B 1 67 ? -3.68 12.125 11.594 1 94.88 67 LYS B O 1
ATOM 1561 N N . PRO B 1 68 ? -5.27 11.414 13.023 1 93.5 68 PRO B N 1
ATOM 1562 C CA . PRO B 1 68 ? -6.23 12.312 12.391 1 93.5 68 PRO B CA 1
ATOM 1563 C C . PRO B 1 68 ? -5.926 13.789 12.664 1 93.5 68 PRO B C 1
ATOM 1565 O O . PRO B 1 68 ? -5.371 14.125 13.711 1 93.5 68 PRO B O 1
ATOM 1568 N N . VAL B 1 69 ? -6.238 14.625 11.719 1 93.94 69 VAL B N 1
ATOM 1569 C CA . VAL B 1 69 ? -6.199 16.078 11.875 1 93.94 69 VAL B CA 1
ATOM 1570 C C . VAL B 1 69 ? -7.617 16.609 12.07 1 93.94 69 VAL B C 1
ATOM 1572 O O . VAL B 1 69 ? -8.492 16.406 11.227 1 93.94 69 VAL B O 1
ATOM 1575 N N . THR B 1 70 ? -7.824 17.281 13.148 1 91.12 70 THR B N 1
ATOM 1576 C CA . THR B 1 70 ? -9.125 17.891 13.43 1 91.12 70 THR B CA 1
ATOM 1577 C C . THR B 1 70 ? -8.977 19.391 13.68 1 91.12 70 THR B C 1
ATOM 1579 O O . THR B 1 70 ? -7.898 19.859 14.039 1 91.12 70 THR B O 1
ATOM 1582 N N . THR B 1 71 ? -10.078 20.125 13.305 1 89.62 71 THR B N 1
ATOM 1583 C CA . THR B 1 71 ? -10.031 21.578 13.5 1 89.62 71 THR B CA 1
ATOM 1584 C C . THR B 1 71 ? -11.312 22.078 14.156 1 89.62 71 THR B C 1
ATOM 1586 O O . THR B 1 71 ? -12.359 21.422 14.047 1 89.62 71 THR B O 1
ATOM 1589 N N . GLY B 1 72 ? -11.133 23.219 14.805 1 88.5 72 GLY B N 1
ATOM 1590 C CA . GLY B 1 72 ? -12.273 23.906 15.383 1 88.5 72 GLY B CA 1
ATOM 1591 C C . GLY B 1 72 ? -12.703 23.344 16.719 1 88.5 72 GLY B C 1
ATOM 1592 O O . GLY B 1 72 ? -12.164 22.328 17.172 1 88.5 72 GLY B O 1
ATOM 1593 N N . ILE B 1 73 ? -13.68 23.953 17.406 1 88.12 73 ILE B N 1
ATOM 1594 C CA . ILE B 1 73 ? -14.219 23.562 18.719 1 88.12 73 ILE B CA 1
ATOM 1595 C C . ILE B 1 73 ? -14.992 22.25 18.578 1 88.12 73 ILE B C 1
ATOM 1597 O O . ILE B 1 73 ? -14.984 21.422 19.5 1 88.12 73 ILE B O 1
ATOM 1601 N N . GLU B 1 74 ? -15.5 21.953 17.422 1 87.06 74 GLU B N 1
ATOM 1602 C CA . GLU B 1 74 ? -16.297 20.75 17.156 1 87.06 74 GLU B CA 1
ATOM 1603 C C . GLU B 1 74 ? -15.43 19.578 16.734 1 87.06 74 GLU B C 1
ATOM 1605 O O . GLU B 1 74 ? -15.93 18.469 16.5 1 87.06 74 GLU B O 1
ATOM 1610 N N . ASN B 1 75 ? -14.125 19.719 16.625 1 86.19 75 ASN B N 1
ATOM 1611 C CA . ASN B 1 75 ? -13.203 18.656 16.219 1 86.19 75 ASN B CA 1
ATOM 1612 C C . ASN B 1 75 ? -13.57 18.078 14.867 1 86.19 75 ASN B C 1
ATOM 1614 O O . ASN B 1 75 ? -13.648 16.859 14.711 1 86.19 75 ASN B O 1
ATOM 1618 N N . ASN B 1 76 ? -13.742 19 13.961 1 89.25 76 ASN B N 1
ATOM 1619 C CA . ASN B 1 76 ? -14.07 18.562 12.602 1 89.25 76 ASN B CA 1
ATOM 1620 C C . ASN B 1 76 ? -12.883 17.891 11.93 1 89.25 76 ASN B C 1
ATOM 1622 O O . ASN B 1 76 ? -11.789 18.453 11.875 1 89.25 76 ASN B O 1
ATOM 1626 N N . PHE B 1 77 ? -13.156 16.688 11.414 1 91.12 77 PHE B N 1
ATOM 1627 C CA . PHE B 1 77 ? -12.109 15.953 10.719 1 91.12 77 PHE B CA 1
ATOM 1628 C C . PHE B 1 77 ? -11.703 16.672 9.438 1 91.12 77 PHE B C 1
ATOM 1630 O O . PHE B 1 77 ? -12.562 17.094 8.656 1 91.12 77 PHE B O 1
ATOM 1637 N N . ARG B 1 78 ? -10.367 16.797 9.227 1 92.5 78 ARG B N 1
ATOM 1638 C CA . ARG B 1 78 ? -9.875 17.453 8.023 1 92.5 78 ARG B CA 1
ATOM 1639 C C . ARG B 1 78 ? -8.953 16.531 7.23 1 92.5 78 ARG B C 1
ATOM 1641 O O . ARG B 1 78 ? -8.781 16.703 6.023 1 92.5 78 ARG B O 1
ATOM 1648 N N . GLY B 1 79 ? -8.305 15.625 7.938 1 95.5 79 GLY B N 1
ATOM 1649 C CA . GLY B 1 79 ? -7.336 14.781 7.25 1 95.5 79 GLY B CA 1
ATOM 1650 C C . GLY B 1 79 ? -6.43 14.023 8.195 1 95.5 79 GLY B C 1
ATOM 1651 O O . GLY B 1 79 ? -6.867 13.578 9.258 1 95.5 79 GLY B O 1
ATOM 1652 N N . TYR B 1 80 ? -5.191 13.797 7.746 1 96.62 80 TYR B N 1
ATOM 1653 C CA . TYR B 1 80 ? -4.242 12.977 8.484 1 96.62 80 TYR B CA 1
ATOM 1654 C C . TYR B 1 80 ? -2.871 13.633 8.539 1 96.62 80 TYR B C 1
ATOM 1656 O O . TYR B 1 80 ? -2.49 14.367 7.621 1 96.62 80 TYR B O 1
ATOM 1664 N N . MET B 1 81 ? -2.129 13.281 9.562 1 97.19 81 MET B N 1
ATOM 1665 C CA . MET B 1 81 ? -0.75 13.734 9.727 1 97.19 81 MET B CA 1
ATOM 1666 C C . MET B 1 81 ? 0.178 12.555 10.008 1 97.19 81 MET B C 1
ATOM 1668 O O . MET B 1 81 ? -0.162 11.664 10.789 1 97.19 81 MET B O 1
ATOM 1672 N N . MET B 1 82 ? 1.294 12.562 9.305 1 97.5 82 MET B N 1
ATOM 1673 C CA . MET B 1 82 ? 2.355 11.57 9.461 1 97.5 82 MET B CA 1
ATOM 1674 C C . MET B 1 82 ? 3.689 12.242 9.766 1 97.5 82 MET B C 1
ATOM 1676 O O . MET B 1 82 ? 3.932 13.375 9.336 1 97.5 82 MET B O 1
ATOM 1680 N N . ARG B 1 83 ? 4.465 11.5 10.445 1 96.31 83 ARG B N 1
ATOM 1681 C CA . ARG B 1 83 ? 5.793 12.016 10.75 1 96.31 83 ARG B CA 1
ATOM 1682 C C . ARG B 1 83 ? 6.859 10.945 10.555 1 96.31 83 ARG B C 1
ATOM 1684 O O . ARG B 1 83 ? 6.688 9.805 10.992 1 96.31 83 ARG B O 1
ATOM 1691 N N . ASN B 1 84 ? 7.848 11.367 9.82 1 95.25 84 ASN B N 1
ATOM 1692 C CA . ASN B 1 84 ? 9.062 10.562 9.695 1 95.25 84 ASN B CA 1
ATOM 1693 C C . ASN B 1 84 ? 10.305 11.367 10.07 1 95.25 84 ASN B C 1
ATOM 1695 O O . ASN B 1 84 ? 10.734 12.242 9.312 1 95.25 84 ASN B O 1
ATOM 1699 N N . ASN B 1 85 ? 10.859 11.023 11.25 1 92.5 85 ASN B N 1
ATOM 1700 C CA . ASN B 1 85 ? 11.969 11.812 11.781 1 92.5 85 ASN B CA 1
ATOM 1701 C C . ASN B 1 85 ? 11.602 13.289 11.898 1 92.5 85 ASN B C 1
ATOM 1703 O O . ASN B 1 85 ? 10.633 13.641 12.578 1 92.5 85 ASN B O 1
ATOM 1707 N N . ASN B 1 86 ? 12.312 14.234 11.133 1 92.19 86 ASN B N 1
ATOM 1708 C CA . ASN B 1 86 ? 12.078 15.672 11.258 1 92.19 86 ASN B CA 1
ATOM 1709 C C . ASN B 1 86 ? 11.156 16.188 10.156 1 92.19 86 ASN B C 1
ATOM 1711 O O . ASN B 1 86 ? 11 17.391 9.984 1 92.19 86 ASN B O 1
ATOM 1715 N N . THR B 1 87 ? 10.547 15.258 9.477 1 95.12 87 THR B N 1
ATOM 1716 C CA . THR B 1 87 ? 9.688 15.648 8.367 1 95.12 87 THR B CA 1
ATOM 1717 C C . THR B 1 87 ? 8.219 15.359 8.695 1 95.12 87 THR B C 1
ATOM 1719 O O . THR B 1 87 ? 7.883 14.258 9.133 1 95.12 87 THR B O 1
ATOM 1722 N N . PHE B 1 88 ? 7.359 16.359 8.477 1 96.56 88 PHE B N 1
ATOM 1723 C CA . PHE B 1 88 ? 5.926 16.219 8.695 1 96.56 88 PHE B CA 1
ATOM 1724 C C . PHE B 1 88 ? 5.176 16.172 7.367 1 96.56 88 PHE B C 1
ATOM 1726 O O . PHE B 1 88 ? 5.441 16.984 6.469 1 96.56 88 PHE B O 1
ATOM 1733 N N . TYR B 1 89 ? 4.254 15.25 7.27 1 97.94 89 TYR B N 1
ATOM 1734 C CA . TYR B 1 89 ? 3.354 15.102 6.129 1 97.94 89 TYR B CA 1
ATOM 1735 C C . TYR B 1 89 ? 1.906 15.328 6.543 1 97.94 89 TYR B C 1
ATOM 1737 O O . TYR B 1 89 ? 1.339 14.547 7.305 1 97.94 89 TYR B O 1
ATOM 1745 N N . THR B 1 90 ? 1.313 16.391 6.074 1 97.94 90 THR B N 1
ATOM 1746 C CA . THR B 1 90 ? -0.075 16.703 6.398 1 97.94 90 THR B CA 1
ATOM 1747 C C . THR B 1 90 ? -0.967 16.531 5.172 1 97.94 90 THR B C 1
ATOM 1749 O O . THR B 1 90 ? -0.771 17.203 4.156 1 97.94 90 THR B O 1
ATOM 1752 N N . LEU B 1 91 ? -1.911 15.656 5.223 1 98.38 91 LEU B N 1
ATOM 1753 C CA . LEU B 1 91 ? -2.865 15.359 4.156 1 98.38 91 LEU B CA 1
ATOM 1754 C C . LEU B 1 91 ? -4.246 15.914 4.496 1 98.38 91 LEU B C 1
ATOM 1756 O O . LEU B 1 91 ? -4.863 15.492 5.48 1 98.38 91 LEU B O 1
ATOM 1760 N N . ILE B 1 92 ? -4.73 16.844 3.623 1 97.12 92 ILE B N 1
ATOM 1761 C CA . ILE B 1 92 ? -6 17.516 3.883 1 97.12 92 ILE B CA 1
ATOM 1762 C C . ILE B 1 92 ? -6.91 17.391 2.664 1 97.12 92 ILE B C 1
ATOM 1764 O O . ILE B 1 92 ? -6.457 17.516 1.525 1 97.12 92 ILE B O 1
ATOM 1768 N N . GLU B 1 93 ? -8.148 17.125 2.928 1 94.19 93 GLU B N 1
ATOM 1769 C CA . GLU B 1 93 ? -9.125 17.078 1.84 1 94.19 93 GLU B CA 1
ATOM 1770 C C . GLU B 1 93 ? -9.219 18.406 1.114 1 94.19 93 GLU B C 1
ATOM 1772 O O . GLU B 1 93 ? -9.234 19.469 1.75 1 94.19 93 GLU B O 1
ATOM 1777 N N . SER B 1 94 ? -9.188 18.312 -0.209 1 94.38 94 SER B N 1
ATOM 1778 C CA . SER B 1 94 ? -9.352 19.516 -1.016 1 94.38 94 SER B CA 1
ATOM 1779 C C . SER B 1 94 ? -10.82 19.781 -1.337 1 94.38 94 SER B C 1
ATOM 1781 O O . SER B 1 94 ? -11.695 19.031 -0.895 1 94.38 94 SER B O 1
ATOM 1783 N N . ASP B 1 95 ? -11.086 20.906 -2.062 1 90.88 95 ASP B N 1
ATOM 1784 C CA . ASP B 1 95 ? -12.445 21.234 -2.449 1 90.88 95 ASP B CA 1
ATOM 1785 C C . ASP B 1 95 ? -12.945 20.328 -3.566 1 90.88 95 ASP B C 1
ATOM 1787 O O . ASP B 1 95 ? -14.148 20.203 -3.783 1 90.88 95 ASP B O 1
ATOM 1791 N N . ASN B 1 96 ? -12.062 19.688 -4.266 1 92.38 96 ASN B N 1
ATOM 1792 C CA . ASN B 1 96 ? -12.406 18.797 -5.367 1 92.38 96 ASN B CA 1
ATOM 1793 C C . ASN B 1 96 ? -12.57 17.359 -4.891 1 92.38 96 ASN B C 1
ATOM 1795 O O . ASN B 1 96 ? -11.82 16.891 -4.031 1 92.38 96 ASN B O 1
ATOM 1799 N N . GLU B 1 97 ? -13.508 16.719 -5.512 1 91.38 97 GLU B N 1
ATOM 1800 C CA . GLU B 1 97 ? -13.797 15.336 -5.141 1 91.38 97 GLU B CA 1
ATOM 1801 C C . GLU B 1 97 ? -12.594 14.438 -5.395 1 91.38 97 GLU B C 1
ATOM 1803 O O . GLU B 1 97 ? -11.93 14.547 -6.426 1 91.38 97 GLU B O 1
ATOM 1808 N N . ASN B 1 98 ? -12.227 13.664 -4.496 1 94 98 ASN B N 1
ATOM 1809 C CA . ASN B 1 98 ? -11.219 12.609 -4.566 1 94 98 ASN B CA 1
ATOM 1810 C C . ASN B 1 98 ? -9.812 13.195 -4.664 1 94 98 ASN B C 1
ATOM 1812 O O . ASN B 1 98 ? -8.867 12.5 -5.039 1 94 98 ASN B O 1
ATOM 1816 N N . VAL B 1 99 ? -9.719 14.547 -4.504 1 97.56 99 VAL B N 1
ATOM 1817 C CA . VAL B 1 99 ? -8.406 15.188 -4.523 1 97.56 99 VAL B CA 1
ATOM 1818 C C . VAL B 1 99 ? -8.023 15.617 -3.107 1 97.56 99 VAL B C 1
ATOM 1820 O O . VAL B 1 99 ? -8.859 16.156 -2.371 1 97.56 99 VAL B O 1
ATOM 1823 N N . TRP B 1 100 ? -6.84 15.352 -2.729 1 97.94 100 TRP B N 1
ATOM 1824 C CA . TRP B 1 100 ? -6.316 15.727 -1.42 1 97.94 100 TRP B CA 1
ATOM 1825 C C . TRP B 1 100 ? -5.004 16.5 -1.558 1 97.94 100 TRP B C 1
ATOM 1827 O O . TRP B 1 100 ? -4.238 16.266 -2.496 1 97.94 100 TRP B O 1
ATOM 1837 N N . ASP B 1 101 ? -4.785 17.344 -0.657 1 98 101 ASP B N 1
ATOM 1838 C CA . ASP B 1 101 ? -3.557 18.125 -0.636 1 98 101 ASP B CA 1
ATOM 1839 C C . ASP B 1 101 ? -2.609 17.641 0.457 1 98 101 ASP B C 1
ATOM 1841 O O . ASP B 1 101 ? -2.988 17.562 1.628 1 98 101 ASP B O 1
ATOM 1845 N N . MET B 1 102 ? -1.415 17.297 0.057 1 98 102 MET B N 1
ATOM 1846 C CA . MET B 1 102 ? -0.398 16.906 1.031 1 98 102 MET B CA 1
ATOM 1847 C C . MET B 1 102 ? 0.691 17.969 1.129 1 98 102 MET B C 1
ATOM 1849 O O . MET B 1 102 ? 1.254 18.391 0.114 1 98 102 MET B O 1
ATOM 1853 N N . SER B 1 103 ? 0.934 18.438 2.295 1 97.12 103 SER B N 1
ATOM 1854 C CA . SER B 1 103 ? 2.053 19.328 2.578 1 97.12 103 SER B CA 1
ATOM 1855 C C . SER B 1 103 ? 3.168 18.609 3.318 1 97.12 103 SER B C 1
ATOM 1857 O O . SER B 1 103 ? 2.906 17.844 4.246 1 97.12 103 SER B O 1
ATOM 1859 N N . VAL B 1 104 ? 4.383 18.797 2.832 1 96.69 104 VAL B N 1
ATOM 1860 C CA . VAL B 1 104 ? 5.562 18.203 3.455 1 96.69 104 VAL B CA 1
ATOM 1861 C C . VAL B 1 104 ? 6.441 19.312 4.043 1 96.69 104 VAL B C 1
ATOM 1863 O O . VAL B 1 104 ? 6.844 20.234 3.332 1 96.69 104 VAL B O 1
ATOM 1866 N N . GLU B 1 105 ? 6.695 19.219 5.297 1 94.88 105 GLU B N 1
ATOM 1867 C CA . GLU B 1 105 ? 7.496 20.203 6 1 94.88 105 GLU B CA 1
ATOM 1868 C C . GLU B 1 105 ? 8.664 19.562 6.734 1 94.88 105 GLU B C 1
ATOM 1870 O O . GLU B 1 105 ? 8.477 18.625 7.504 1 94.88 105 GLU B O 1
ATOM 1875 N N . GLU B 1 106 ? 9.844 19.984 6.359 1 91 106 GLU B N 1
ATOM 1876 C CA . GLU B 1 106 ? 11.031 19.531 7.074 1 91 106 GLU B CA 1
ATOM 1877 C C . GLU B 1 106 ? 11.523 20.594 8.062 1 91 106 GLU B C 1
ATOM 1879 O O . GLU B 1 106 ? 11.742 21.75 7.688 1 91 106 GLU B O 1
ATOM 1884 N N . LYS B 1 107 ? 11.539 20.234 9.32 1 81.56 107 LYS B N 1
ATOM 1885 C CA . LYS B 1 107 ? 12.047 21.156 10.336 1 81.56 107 LYS B CA 1
ATOM 1886 C C . LYS B 1 107 ? 13.57 21.141 10.398 1 81.56 107 LYS B C 1
ATOM 1888 O O . LYS B 1 107 ? 14.18 20.062 10.328 1 81.56 107 LYS B O 1
ATOM 1893 N N . GLY B 1 108 ? 14.297 22.25 9.977 1 68.38 108 GLY B N 1
ATOM 1894 C CA . GLY B 1 108 ? 15.75 22.391 9.984 1 68.38 108 GLY B CA 1
ATOM 1895 C C . GLY B 1 108 ? 16.375 21.969 11.305 1 68.38 108 GLY B C 1
ATOM 1896 O O . GLY B 1 108 ? 15.688 21.859 12.32 1 68.38 108 GLY B O 1
ATOM 1897 N N . THR B 1 109 ? 17.547 21.375 11.148 1 63.28 109 THR B N 1
ATOM 1898 C CA . THR B 1 109 ? 18.359 21.094 12.32 1 63.28 109 THR B CA 1
ATOM 1899 C C . THR B 1 109 ? 18.609 22.359 13.141 1 63.28 109 THR B C 1
ATOM 1901 O O . THR B 1 109 ? 1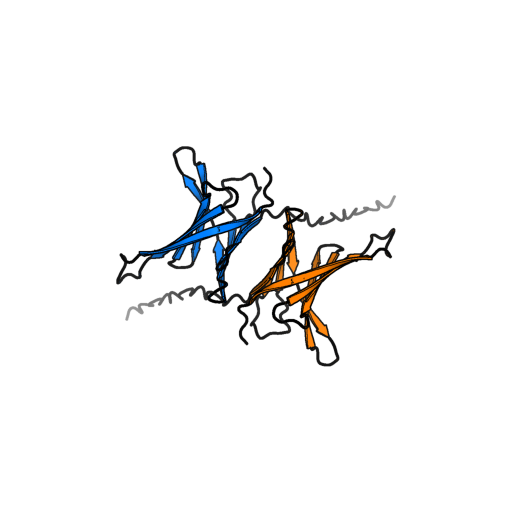8.266 23.453 12.703 1 63.28 109 THR B O 1
ATOM 1904 N N . GLN B 1 110 ? 19.062 22.109 14.461 1 57.72 110 GLN B N 1
ATOM 1905 C CA . GLN B 1 110 ? 19.406 23.172 15.406 1 57.72 110 GLN B CA 1
ATOM 1906 C C . GLN B 1 110 ? 20.078 24.344 14.695 1 57.72 110 GLN B C 1
ATOM 1908 O O . GLN B 1 110 ? 19.859 25.5 15.055 1 57.72 110 GLN B O 1
ATOM 1913 N N . GLN B 1 111 ? 20.891 24.016 13.844 1 56.59 111 GLN B N 1
ATOM 1914 C CA . GLN B 1 111 ? 21.703 25.125 13.344 1 56.59 111 GLN B CA 1
ATOM 1915 C C . GLN B 1 111 ? 20.891 26.031 12.414 1 56.59 111 GLN B C 1
ATOM 1917 O O . GLN B 1 111 ? 21.172 27.219 12.312 1 56.59 111 GLN B O 1
ATOM 1922 N N . ASN B 1 112 ? 19.922 25.516 11.727 1 55.84 112 ASN B N 1
ATOM 1923 C CA . ASN B 1 112 ? 19.078 26.375 10.898 1 55.84 112 ASN B CA 1
ATOM 1924 C C . ASN B 1 112 ? 17.594 26.094 11.117 1 55.84 112 ASN B C 1
ATOM 1926 O O . ASN B 1 112 ? 16.938 25.516 10.242 1 55.84 112 ASN B O 1
ATOM 1930 N N . LYS B 1 113 ? 17.172 26.156 12.289 1 56.94 113 LYS B N 1
ATOM 1931 C CA . LYS B 1 113 ? 15.836 25.844 12.789 1 56.94 113 LYS B CA 1
ATOM 1932 C C . LYS B 1 113 ? 14.766 26.5 11.922 1 56.94 113 LYS B C 1
ATOM 1934 O O . LYS B 1 113 ? 13.641 26.016 11.852 1 56.94 113 LYS B O 1
ATOM 1939 N N . ASP B 1 114 ? 15.211 27.562 11.336 1 56.34 114 ASP B N 1
ATOM 1940 C CA . ASP B 1 114 ? 14.172 28.391 10.727 1 56.34 114 ASP B CA 1
ATOM 1941 C C . ASP B 1 114 ? 13.859 27.922 9.305 1 56.34 114 ASP B C 1
ATOM 1943 O O . ASP B 1 114 ? 12.867 28.328 8.703 1 56.34 114 ASP B O 1
ATOM 1947 N N . ALA B 1 115 ? 14.773 27.109 8.82 1 55.97 115 ALA B N 1
ATOM 1948 C CA . ALA B 1 115 ? 14.547 26.797 7.41 1 55.97 115 ALA B CA 1
ATOM 1949 C C . ALA B 1 115 ? 13.602 25.625 7.246 1 55.97 115 ALA B C 1
ATOM 1951 O O . ALA B 1 115 ? 13.836 24.547 7.801 1 55.97 115 ALA B O 1
ATOM 1952 N N . VAL B 1 116 ? 12.281 25.984 7.023 1 64.12 116 VAL B N 1
ATOM 1953 C CA . VAL B 1 116 ? 11.281 24.953 6.719 1 64.12 116 VAL B CA 1
ATOM 1954 C C . VAL B 1 116 ? 11.117 24.828 5.207 1 64.12 116 VAL B C 1
ATOM 1956 O O . VAL B 1 116 ? 10.82 25.812 4.523 1 64.12 116 VAL B O 1
ATOM 1959 N N . GLN B 1 117 ? 11.672 23.766 4.59 1 71.94 117 GLN B N 1
ATOM 1960 C CA . GLN B 1 117 ? 11.305 23.469 3.209 1 71.94 117 GLN B CA 1
ATOM 1961 C C . GLN B 1 117 ? 9.914 22.844 3.135 1 71.94 117 GLN B C 1
ATOM 1963 O O . GLN B 1 117 ? 9.594 21.938 3.904 1 71.94 117 GLN B O 1
ATOM 1968 N N . LYS B 1 118 ? 9.133 23.656 2.439 1 85.06 118 LYS B N 1
ATOM 1969 C CA . LYS B 1 118 ? 7.766 23.172 2.275 1 85.06 118 LYS B CA 1
ATOM 1970 C C . LYS B 1 118 ? 7.492 22.766 0.829 1 85.06 118 LYS B C 1
ATOM 1972 O O . LYS B 1 118 ? 7.816 23.516 -0.099 1 85.06 118 LYS B O 1
ATOM 1977 N N . VAL B 1 119 ? 7.117 21.531 0.657 1 92.69 119 VAL B N 1
ATOM 1978 C CA . VAL B 1 119 ? 6.668 21.047 -0.642 1 92.69 119 VAL B CA 1
ATOM 1979 C C . VAL B 1 119 ? 5.211 20.594 -0.55 1 92.69 119 VAL B C 1
ATOM 1981 O O . VAL B 1 119 ? 4.773 20.094 0.488 1 92.69 119 VAL B O 1
ATOM 1984 N N . LYS B 1 120 ? 4.484 20.891 -1.646 1 95.5 120 LYS B N 1
ATOM 1985 C CA . LYS B 1 120 ? 3.076 20.5 -1.674 1 95.5 120 LYS B CA 1
ATOM 1986 C C . LYS B 1 120 ? 2.793 19.547 -2.822 1 95.5 120 LYS B C 1
ATOM 1988 O O . LYS B 1 120 ? 3.32 19.703 -3.924 1 95.5 120 LYS B O 1
ATOM 1993 N N . TYR B 1 121 ? 1.981 18.609 -2.541 1 97.12 121 TYR B N 1
ATOM 1994 C CA . TYR B 1 121 ? 1.497 17.656 -3.537 1 97.12 121 TYR B CA 1
ATOM 1995 C C . TYR B 1 121 ? -0.026 17.625 -3.568 1 97.12 121 TYR B C 1
ATOM 1997 O O . TYR B 1 121 ? -0.678 17.781 -2.535 1 97.12 121 TYR B O 1
ATOM 2005 N N . GLN B 1 122 ? -0.551 17.453 -4.734 1 98 122 GLN B N 1
ATOM 2006 C CA . GLN B 1 122 ? -1.947 17.047 -4.871 1 98 122 GLN B CA 1
ATOM 2007 C C . GLN B 1 122 ? -2.062 15.555 -5.188 1 98 122 GLN B C 1
ATOM 2009 O O . GLN B 1 122 ? -1.411 15.062 -6.109 1 98 122 GLN B O 1
ATOM 2014 N N . LEU B 1 123 ? -2.795 14.883 -4.387 1 98.56 123 LEU B N 1
ATOM 2015 C CA . LEU B 1 123 ? -2.975 13.445 -4.551 1 98.56 123 LEU B CA 1
ATOM 2016 C C . LEU B 1 123 ? -4.426 13.109 -4.867 1 98.56 123 LEU B C 1
ATOM 2018 O O . LEU B 1 123 ? -5.344 13.758 -4.355 1 98.56 123 LEU B O 1
ATOM 2022 N N . ASN B 1 124 ? -4.633 12.062 -5.66 1 98.19 124 ASN B N 1
ATOM 2023 C CA . ASN B 1 124 ? -5.965 11.523 -5.906 1 98.19 124 ASN B CA 1
ATOM 2024 C C . ASN B 1 124 ? -6.254 10.312 -5.02 1 98.19 124 ASN B C 1
ATOM 2026 O O . ASN B 1 124 ? -5.41 9.422 -4.879 1 98.19 124 ASN B O 1
ATOM 2030 N N . ALA B 1 125 ? -7.43 10.391 -4.402 1 97.44 125 ALA B N 1
ATOM 2031 C CA . ALA B 1 125 ? -7.879 9.172 -3.727 1 97.44 125 ALA B CA 1
ATOM 2032 C C . ALA B 1 125 ? -8.273 8.102 -4.734 1 97.44 125 ALA B C 1
ATOM 2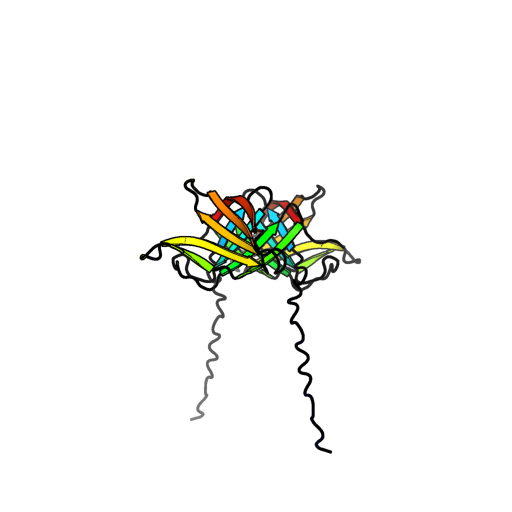034 O O . ALA B 1 125 ? -9.195 8.289 -5.527 1 97.44 125 ALA B O 1
ATOM 2035 N N . ILE B 1 126 ? -7.582 6.941 -4.68 1 97.12 126 ILE B N 1
ATOM 2036 C CA . ILE B 1 126 ? -7.855 5.93 -5.691 1 97.12 126 ILE B CA 1
ATOM 2037 C C . ILE B 1 126 ? -8.508 4.711 -5.039 1 97.12 126 ILE B C 1
ATOM 2039 O O . ILE B 1 126 ? -8.945 3.789 -5.73 1 97.12 126 ILE B O 1
ATOM 2043 N N . PHE B 1 127 ? -8.523 4.684 -3.723 1 96.94 127 PHE B N 1
ATOM 2044 C CA . PHE B 1 127 ? -9.156 3.594 -2.986 1 96.94 127 PHE B CA 1
ATOM 2045 C C . PHE B 1 127 ? -9.68 4.082 -1.641 1 96.94 127 PHE B C 1
ATOM 2047 O O . PHE B 1 127 ? -8.969 4.773 -0.905 1 96.94 127 PHE B O 1
ATOM 2054 N N . ASP B 1 128 ? -10.852 3.773 -1.311 1 94.44 128 ASP B N 1
ATOM 2055 C CA . ASP B 1 128 ? -11.539 4.055 -0.054 1 94.44 128 ASP B CA 1
ATOM 2056 C C . ASP B 1 128 ? -12.656 3.043 0.2 1 94.44 128 ASP B C 1
ATOM 2058 O O . ASP B 1 128 ? -13.703 3.082 -0.455 1 94.44 128 ASP B O 1
ATOM 2062 N N . ASN B 1 129 ? -12.391 2.152 1.216 1 92.88 129 ASN B N 1
ATOM 2063 C CA . ASN B 1 129 ? -13.445 1.169 1.454 1 92.88 129 ASN B CA 1
ATOM 2064 C C . ASN B 1 129 ? -14.219 1.473 2.734 1 92.88 129 ASN B C 1
ATOM 2066 O O . ASN B 1 129 ? -14.844 0.583 3.311 1 92.88 129 ASN B O 1
ATOM 2070 N N . GLY B 1 130 ? -13.977 2.713 3.102 1 86.56 130 GLY B N 1
ATOM 2071 C CA . GLY B 1 130 ? -14.672 3.133 4.305 1 86.56 130 GLY B CA 1
ATOM 2072 C C . GLY B 1 130 ? -16.141 3.463 4.062 1 86.56 130 GLY B C 1
ATOM 2073 O O . GLY B 1 130 ? -16.469 4.223 3.148 1 86.56 130 GLY B O 1
ATOM 2074 N N . THR B 1 131 ? -17.094 2.66 4.473 1 77.12 131 THR B N 1
ATOM 2075 C CA . THR B 1 131 ? -18.5 3.025 4.473 1 77.12 131 THR B CA 1
ATOM 2076 C C . THR B 1 131 ? -19.016 3.186 5.898 1 77.12 131 THR B C 1
ATOM 2078 O O . THR B 1 131 ? -18.812 2.311 6.742 1 77.12 131 THR B O 1
ATOM 2081 N N . CYS B 1 132 ? -19.344 4.41 6.141 1 73.06 132 CYS B N 1
ATOM 2082 C CA . CYS B 1 132 ? -19.984 4.617 7.434 1 73.06 132 CYS B CA 1
ATOM 2083 C C . CYS B 1 132 ? -21.469 4.234 7.367 1 73.06 132 CYS B C 1
ATOM 2085 O O . CYS B 1 132 ? -22.094 4.363 6.316 1 73.06 132 CYS B O 1
#

Foldseek 3Di:
DPPPPPPPPPPPPPPVPPPPWWKWWKDDPFKIKIKTFPDALVPLFGQFIKMWIAGPVVRDIDIDGKGFDADDPVRHTFFIWDDDDQKIWTWGDDPDPQKIKIKIWGQDDPVCRPDIDIDMDIIGTPDGPHDD/DPPPPPPPPPPPPPPVPPPPWWKWWKDDPFKIKIKTFPDALVPLFGQFIKMWIAGPVVRDIDIDGKGFDADDPVRHTFFIWDDDDQKIWTWGDDPDPQKIKIKIWGQDDPVCRPDIDIDMDIIGTPDGPHDD

Secondary structure (DSSP, 8-state):
---------------------EEEEEE-SSEEEEEEE-S-TT-TT---EEEEEEETTTTEEEEEEEEEEEETTTTEEEEEEEEETTEEEEEEE-SSTTEEEEEEEEE--GGGTT-EEEEEEEEEEEEE----/---------------------EEEEEE-SSEEEEEEE-S-TT-TT---EEEEEEETTTTEEEEEEEEEEEETTTTEEEEEEEEETTEEEEEEE-SSTTEEEEEEEEE--GGGTT-EEEEEEEEEEEEE----

Organism: Salmonella typhimurium (strain SL1344) (NCBI:txid216597)